Protein AF-A0A2M7GAX4-F1 (afdb_monomer)

pLDDT: mean 83.18, std 15.95, range [30.83, 97.31]

Radius of gyration: 21.63 Å; Cα contacts (8 Å, |Δi|>4): 215; chains: 1; bounding box: 55×44×56 Å

Secondary structure (DSSP, 8-state):
-----HHHHHHHHHT--S--HHHHHHHHHHHHHHHHHHHHHH-TT-HHHHHHHHHHHHHHHHHHHHHHHHS--SS-----HHHHHHHHHHHHHHHHHHHHHHHHHHS-HHHHHHHHHHHHHHHHHHHHHHHHHHHT--HHHHHHHHHHHHHHHTTS-GGGHHHHHHHHHHHHHHHHHHHHSSSS--HHHHHHHHHHHHHHHHHHHHHHT-HHHHHHHHHHHHHHHHHHHHHHHHHHHHHHHHHS----TT-HHHHHHHHHHHHHHHHHHHHHHHHHHHHHHHHHHHHHHHTT--

Sequence (294 aa):
MENFDFKRYNFYICNMTKSSLVSHYLRQLFLTLGKQVRILRVHPTEEDALHEFRLQIKRLRALLYFLNTVIPDKKPLKLPRTLKNIFRASGFLRDLQVQRKVVQDFFPEPWFVSFLKTTQPDWDIARKKIKSVLKAYSQHATRVFFQRLFRRLSHLKISSLPNLSLPLVQAKLELAVQALSCETPALHEIRIHLKKSQYLLEILVKYFHLEDIIHDSFDRLKKITARLGIWHDQEVFALYLQRQTFEDEEGWNQKFIRQHLQASALLATELSEQIPDLINALYWQTEEGAYSHV

Solvent-accessible surface area (backbone atoms only — not comparable to full-atom values): 16382 Å² total; per-residue (Å²): 131,88,77,79,60,61,64,67,53,46,56,59,58,65,70,62,78,77,87,58,51,65,60,54,50,54,51,51,53,53,50,52,46,52,52,23,53,54,50,35,65,78,40,69,79,44,59,68,42,52,51,52,36,48,51,51,52,51,40,51,50,34,50,36,51,51,48,49,71,75,44,94,57,100,69,73,70,70,81,52,67,57,60,48,47,41,55,58,36,42,44,62,44,48,52,53,54,52,42,53,50,56,36,65,76,73,46,58,70,72,56,40,56,50,48,54,61,72,44,41,64,59,50,52,52,26,51,52,48,31,46,54,44,53,69,68,50,52,66,64,65,52,50,56,47,53,53,52,53,47,61,59,52,75,73,54,66,71,86,54,46,61,79,62,45,52,61,57,35,47,59,29,50,52,53,23,49,57,32,52,74,39,98,69,57,40,62,69,58,26,44,54,28,47,48,48,34,49,41,46,49,51,51,41,33,79,46,63,73,37,44,91,58,44,43,69,52,51,51,51,51,50,53,54,50,48,53,51,45,55,52,48,55,50,50,58,42,46,59,45,55,76,74,44,92,68,96,54,95,85,44,59,65,62,51,51,46,50,52,49,54,54,51,50,54,53,50,51,56,55,46,65,59,52,50,58,53,46,49,52,53,49,50,53,34,49,56,64,54,60,71,74,75,112

Nearest PDB structures (foldseek):
  6qv5-assembly1_A  TM=6.454E-01  e=3.081E-04  Ricinus communis
  8otz-assembly1_DU  TM=2.558E-01  e=1.552E+00  Bos taurus
  2x0c-assembly1_A  TM=2.034E-01  e=1.621E+00  Mus musculus

InterPro domains:
  IPR007899 CHAD domain [PF05235] (45-239)
  IPR007899 CHAD domain [PS51708] (15-284)
  IPR007899 CHAD domain [SM00880] (25-274)
  IPR038186 CHAD domain superfamily [G3DSA:1.40.20.10] (14-287)

Organism: NCBI:txid2014261

Structure (mmCIF, N/CA/C/O backbone):
data_AF-A0A2M7GAX4-F1
#
_entry.id   AF-A0A2M7GAX4-F1
#
loop_
_atom_site.group_PDB
_atom_site.id
_atom_site.type_symbol
_atom_site.label_atom_id
_atom_site.label_alt_id
_atom_site.label_comp_id
_atom_site.label_asym_id
_atom_site.label_entity_id
_atom_site.label_seq_id
_atom_site.pdbx_PDB_ins_code
_atom_site.Cartn_x
_atom_site.Cartn_y
_atom_site.Cartn_z
_atom_site.occupancy
_atom_site.B_iso_or_equiv
_atom_site.auth_seq_id
_atom_site.auth_comp_id
_atom_site.auth_asym_id
_atom_site.auth_atom_id
_atom_site.pdbx_PDB_model_num
ATOM 1 N N . MET A 1 1 ? -20.946 -23.748 -9.711 1.00 30.83 1 MET A N 1
ATOM 2 C CA . MET A 1 1 ? -21.135 -22.319 -9.387 1.00 30.83 1 MET A CA 1
ATOM 3 C C . MET A 1 1 ? -22.096 -22.269 -8.214 1.00 30.83 1 MET A C 1
ATOM 5 O O . MET A 1 1 ? -23.243 -22.643 -8.394 1.00 30.83 1 MET A O 1
ATOM 9 N N . GLU A 1 2 ? -21.636 -21.954 -7.001 1.00 34.97 2 GLU A N 1
ATOM 10 C CA . GLU A 1 2 ? -22.556 -21.803 -5.864 1.00 34.97 2 GLU A CA 1
ATOM 11 C C . GLU A 1 2 ? -23.390 -20.539 -6.081 1.00 34.97 2 GLU A C 1
ATOM 13 O O . GLU A 1 2 ? -22.863 -19.423 -6.054 1.00 34.97 2 GLU A O 1
ATOM 18 N N . ASN A 1 3 ? -24.679 -20.736 -6.359 1.00 32.88 3 ASN A N 1
ATOM 19 C CA . ASN A 1 3 ? -25.650 -19.662 -6.480 1.00 32.88 3 ASN A CA 1
ATOM 20 C C . ASN A 1 3 ? -25.745 -18.915 -5.149 1.00 32.88 3 ASN A C 1
ATOM 22 O O . ASN A 1 3 ? -25.956 -19.489 -4.081 1.00 32.88 3 ASN A O 1
ATOM 26 N N . PHE A 1 4 ? -25.545 -17.608 -5.236 1.00 42.34 4 PHE A N 1
ATOM 27 C CA . PHE A 1 4 ? -25.638 -16.684 -4.125 1.00 42.34 4 PHE A CA 1
ATOM 28 C C . PHE A 1 4 ? -27.094 -16.634 -3.646 1.00 42.34 4 PHE A C 1
ATOM 30 O O . PHE A 1 4 ? -27.947 -16.051 -4.310 1.00 42.34 4 PHE A O 1
ATOM 37 N N . ASP A 1 5 ? -27.388 -17.236 -2.494 1.00 41.69 5 ASP A N 1
ATOM 38 C CA . ASP A 1 5 ? -28.703 -17.116 -1.863 1.00 41.69 5 ASP A CA 1
ATOM 39 C C . ASP A 1 5 ? -28.859 -15.712 -1.251 1.00 41.69 5 ASP A C 1
ATOM 41 O O . ASP A 1 5 ? -28.575 -15.468 -0.072 1.00 41.69 5 ASP A O 1
ATOM 45 N N . PHE A 1 6 ? -29.297 -14.774 -2.100 1.00 41.25 6 PHE A N 1
ATOM 46 C CA . PHE A 1 6 ? -29.622 -13.390 -1.748 1.00 41.25 6 PHE A CA 1
ATOM 47 C C . PHE A 1 6 ? -30.705 -13.307 -0.656 1.00 41.25 6 PHE A C 1
ATOM 49 O O . PHE A 1 6 ? -30.739 -12.319 0.075 1.00 41.25 6 PHE A O 1
ATOM 56 N N . LYS A 1 7 ? -31.562 -14.329 -0.495 1.00 37.09 7 LYS A N 1
ATOM 57 C CA . LYS A 1 7 ? -32.675 -14.315 0.465 1.00 37.09 7 LYS A CA 1
ATOM 58 C C . LYS A 1 7 ? -32.203 -14.630 1.883 1.00 37.09 7 LYS A C 1
ATOM 60 O O . LYS A 1 7 ? -32.485 -13.846 2.788 1.00 37.09 7 LYS A O 1
ATOM 65 N N . ARG A 1 8 ? -31.378 -15.668 2.090 1.00 43.34 8 ARG A N 1
ATOM 66 C CA . ARG A 1 8 ? -30.683 -15.860 3.387 1.00 43.34 8 ARG A CA 1
ATOM 67 C C . ARG A 1 8 ? -29.693 -14.728 3.674 1.00 43.34 8 ARG A C 1
ATOM 69 O O . ARG A 1 8 ? -29.503 -14.355 4.826 1.00 43.34 8 ARG A O 1
ATOM 76 N N . TYR A 1 9 ? -29.068 -14.165 2.644 1.00 45.31 9 TYR A N 1
ATOM 77 C CA . TYR A 1 9 ? -28.157 -13.020 2.739 1.00 45.31 9 TYR A CA 1
ATOM 78 C C . TYR A 1 9 ? -28.852 -11.727 3.209 1.00 45.31 9 TYR A C 1
ATOM 80 O O . TYR A 1 9 ? -28.358 -11.082 4.133 1.00 45.31 9 TYR A O 1
ATOM 88 N N . ASN A 1 10 ? -30.018 -11.388 2.653 1.00 39.47 10 ASN A N 1
ATOM 89 C CA . ASN A 1 10 ? -30.811 -10.234 3.081 1.00 39.47 10 ASN A CA 1
ATOM 90 C C . ASN A 1 10 ? -31.472 -10.458 4.444 1.00 39.47 10 ASN A C 1
ATOM 92 O O . ASN A 1 10 ? -31.483 -9.539 5.248 1.00 39.47 10 ASN A O 1
ATOM 96 N N . PHE A 1 11 ? -31.917 -11.675 4.768 1.00 41.28 11 PHE A N 1
ATOM 97 C CA . PHE A 1 11 ? -32.492 -11.983 6.084 1.00 41.28 11 PHE A CA 1
ATOM 98 C C . PHE A 1 11 ? -31.506 -11.734 7.242 1.00 41.28 11 PHE A C 1
ATOM 100 O O . PHE A 1 11 ? -31.873 -11.180 8.276 1.00 41.28 11 PHE A O 1
ATOM 107 N N . TYR A 1 12 ? -30.224 -12.072 7.059 1.00 43.50 12 TYR A N 1
ATOM 108 C CA . TYR A 1 12 ? -29.199 -11.782 8.068 1.00 43.50 12 TYR A CA 1
ATOM 109 C C . TYR A 1 12 ? -28.785 -10.312 8.105 1.00 43.50 12 TYR A C 1
ATOM 111 O O . TYR A 1 12 ? -28.448 -9.840 9.181 1.00 43.50 12 TYR A O 1
ATOM 119 N N . ILE A 1 13 ? -28.826 -9.601 6.973 1.00 44.09 13 ILE A N 1
ATOM 120 C CA . ILE A 1 13 ? -28.551 -8.158 6.891 1.00 44.09 13 ILE A CA 1
ATOM 121 C C . ILE A 1 13 ? -29.693 -7.331 7.502 1.00 44.09 13 ILE A C 1
ATOM 123 O O . ILE A 1 13 ? -29.433 -6.345 8.184 1.00 44.09 13 ILE A O 1
ATOM 127 N N . CYS A 1 14 ? -30.946 -7.743 7.316 1.00 38.94 14 CYS A N 1
ATOM 128 C CA . CYS A 1 14 ? -32.127 -7.085 7.876 1.00 38.94 14 CYS A CA 1
ATOM 129 C C . CYS A 1 14 ? -32.266 -7.279 9.395 1.00 38.94 14 CYS A C 1
ATOM 131 O O . CYS A 1 14 ? -32.845 -6.426 10.056 1.00 38.94 14 CYS A O 1
ATOM 133 N N . ASN A 1 15 ? -31.671 -8.331 9.970 1.00 38.28 15 ASN A N 1
ATOM 134 C CA . ASN A 1 15 ? -31.550 -8.493 11.426 1.00 38.28 15 ASN A CA 1
ATOM 135 C C . ASN A 1 15 ? -30.354 -7.723 12.037 1.00 38.28 15 ASN A C 1
ATOM 137 O O . ASN A 1 15 ? -30.103 -7.830 13.235 1.00 38.28 15 ASN A O 1
ATOM 141 N N . MET A 1 16 ? -29.615 -6.925 11.249 1.00 45.84 16 MET A N 1
ATOM 142 C CA . MET A 1 16 ? -28.527 -6.038 11.721 1.00 45.84 16 MET A CA 1
ATOM 143 C C . MET A 1 16 ? -29.047 -4.652 12.150 1.00 45.84 16 MET A C 1
ATOM 145 O O . MET A 1 16 ? -28.327 -3.660 12.084 1.00 45.84 16 MET A O 1
ATOM 149 N N . THR A 1 17 ? -30.308 -4.569 12.572 1.00 38.09 17 THR A N 1
ATOM 150 C CA . THR A 1 17 ? -31.073 -3.333 12.807 1.00 38.09 17 THR A CA 1
ATOM 151 C C . THR A 1 17 ? -30.908 -2.724 14.203 1.00 38.09 17 THR A C 1
ATOM 153 O O . THR A 1 17 ? -31.734 -1.918 14.620 1.00 38.09 17 THR A O 1
ATOM 156 N N . LYS A 1 18 ? -29.808 -3.005 14.916 1.00 42.50 18 LYS A N 1
ATOM 157 C CA . LYS A 1 18 ? -29.417 -2.203 16.091 1.00 42.50 18 LYS A CA 1
ATOM 158 C C . LYS A 1 18 ? -27.930 -1.804 16.067 1.00 42.50 18 LYS A C 1
ATOM 160 O O . LYS A 1 18 ? -27.069 -2.532 16.540 1.00 42.50 18 LYS A O 1
ATOM 165 N N . SER A 1 19 ? -27.702 -0.590 15.544 1.00 51.44 19 SER A N 1
ATOM 166 C CA . SER A 1 19 ? -26.867 0.475 16.139 1.00 51.44 19 SER A CA 1
ATOM 167 C C . SER A 1 19 ? -25.327 0.340 16.158 1.00 51.44 19 SER A C 1
ATOM 169 O O . SER A 1 19 ? -24.746 0.134 17.220 1.00 51.44 19 SER A O 1
ATOM 171 N N . SER A 1 20 ? -24.631 0.524 15.017 1.00 63.09 20 SER A N 1
ATOM 172 C CA . SER A 1 20 ? -23.221 0.993 15.017 1.00 63.09 20 SER A CA 1
ATOM 173 C C . SER A 1 20 ? -22.698 1.397 13.618 1.00 63.09 20 SER A C 1
ATOM 175 O O . SER A 1 20 ? -22.890 0.663 12.648 1.00 63.09 20 SER A O 1
ATOM 177 N N . LEU A 1 21 ? -21.984 2.525 13.482 1.00 67.06 21 LEU A N 1
ATOM 178 C CA . LEU A 1 21 ? -21.355 2.944 12.210 1.00 67.06 21 LEU A CA 1
ATOM 179 C C . LEU A 1 21 ? -20.272 1.956 11.722 1.00 67.06 21 LEU A C 1
ATOM 181 O O . LEU A 1 21 ? -20.103 1.708 10.526 1.00 67.06 21 LEU A O 1
ATOM 185 N N . VAL A 1 22 ? -19.601 1.287 12.661 1.00 71.19 22 VAL A N 1
ATOM 186 C CA . VAL A 1 22 ? -18.615 0.226 12.400 1.00 71.19 22 VAL A CA 1
ATOM 187 C C . VAL A 1 22 ? -19.231 -0.956 11.649 1.00 71.19 22 VAL A C 1
ATOM 189 O O . VAL A 1 22 ? -18.606 -1.556 10.770 1.00 71.19 22 VAL A O 1
ATOM 192 N N . SER A 1 23 ? -20.481 -1.281 11.969 1.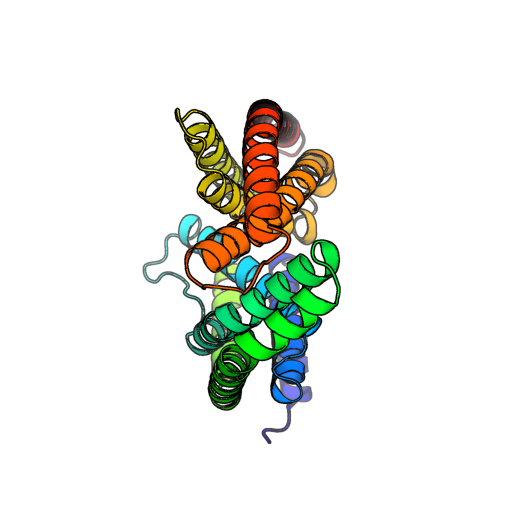00 73.38 23 SER A N 1
ATOM 193 C CA . SER A 1 23 ? -21.238 -2.344 11.312 1.00 73.38 23 SER A CA 1
ATOM 194 C C . SER A 1 23 ? -21.470 -2.041 9.835 1.00 73.38 23 SER A C 1
ATOM 196 O O . SER A 1 23 ? -21.316 -2.920 8.979 1.00 73.38 23 SER A O 1
ATOM 198 N N . HIS A 1 24 ? -21.783 -0.779 9.533 1.00 77.12 24 HIS A N 1
ATOM 199 C CA . HIS A 1 24 ? -21.916 -0.297 8.166 1.00 77.12 24 HIS A CA 1
ATOM 200 C C . HIS A 1 24 ? -20.579 -0.394 7.420 1.00 77.12 24 HIS A C 1
ATOM 202 O O . HIS A 1 24 ? -20.533 -0.957 6.325 1.00 77.12 24 HIS A O 1
ATOM 208 N N . TYR A 1 25 ? -19.479 0.059 8.032 1.00 81.25 25 TYR A N 1
ATOM 209 C CA . TYR A 1 25 ? -18.145 -0.037 7.435 1.00 81.25 25 TYR A CA 1
ATOM 210 C C . TYR A 1 25 ? -17.761 -1.472 7.064 1.00 81.25 25 TYR A C 1
ATOM 212 O O . TYR A 1 25 ? -17.383 -1.745 5.923 1.00 81.25 25 TYR A O 1
ATOM 220 N N . LEU A 1 26 ? -17.893 -2.414 8.004 1.00 84.00 26 LEU A N 1
ATOM 221 C CA . LEU A 1 26 ? -17.567 -3.819 7.757 1.00 84.00 26 LEU A CA 1
ATOM 222 C C . LEU A 1 26 ? -18.376 -4.410 6.605 1.00 84.00 26 LEU A C 1
ATOM 224 O O . LEU A 1 26 ? -17.844 -5.194 5.813 1.00 84.00 26 LEU A O 1
ATOM 228 N N . ARG A 1 27 ? -19.658 -4.041 6.516 1.00 84.31 27 ARG A N 1
ATOM 229 C CA . ARG A 1 27 ? -20.535 -4.472 5.430 1.00 84.31 27 ARG A CA 1
ATOM 230 C C . ARG A 1 27 ? -20.035 -3.941 4.090 1.00 84.31 27 ARG A C 1
ATOM 232 O O . ARG A 1 27 ? -19.922 -4.731 3.154 1.00 84.31 27 ARG A O 1
ATOM 239 N N . GLN A 1 28 ? -19.693 -2.654 4.007 1.00 87.19 28 GLN A N 1
ATOM 240 C CA . GLN A 1 28 ? -19.130 -2.062 2.789 1.00 87.19 28 GLN A CA 1
ATOM 241 C C . GLN A 1 28 ? -17.813 -2.731 2.396 1.00 87.19 28 GLN A C 1
ATOM 243 O O . GLN A 1 28 ? -17.637 -3.123 1.246 1.00 87.19 28 GLN A O 1
ATOM 248 N N . LEU A 1 29 ? -16.916 -2.959 3.356 1.00 89.38 29 LEU A N 1
ATOM 249 C CA . LEU A 1 29 ? -15.634 -3.610 3.099 1.00 89.38 29 LEU A CA 1
ATOM 250 C C . LEU A 1 29 ? -15.828 -5.038 2.558 1.00 89.38 29 LEU A C 1
ATOM 252 O O . LEU A 1 29 ? -15.190 -5.425 1.576 1.00 89.38 29 LEU A O 1
ATOM 256 N N . PHE A 1 30 ? -16.736 -5.817 3.154 1.00 91.06 30 PHE A N 1
ATOM 257 C CA . PHE A 1 30 ? -17.076 -7.161 2.678 1.00 91.06 30 PHE A CA 1
ATOM 258 C C . PHE A 1 30 ? -17.661 -7.146 1.260 1.00 91.06 30 PHE A C 1
ATOM 260 O O . PHE A 1 30 ? -17.248 -7.944 0.415 1.00 91.06 30 PHE A O 1
ATOM 267 N N . LEU A 1 31 ? -18.601 -6.234 0.997 1.00 90.44 31 LEU A N 1
ATOM 268 C CA . LEU A 1 31 ? -19.244 -6.060 -0.305 1.00 90.44 31 LEU A CA 1
ATOM 269 C C . LEU A 1 31 ? -18.233 -5.705 -1.393 1.00 90.44 31 LEU A C 1
ATOM 271 O O . LEU A 1 31 ? -18.187 -6.377 -2.427 1.00 90.44 31 LEU A O 1
ATOM 275 N N . THR A 1 32 ? -17.392 -4.702 -1.143 1.00 92.88 32 THR A N 1
ATOM 276 C CA . THR A 1 32 ? -16.379 -4.256 -2.099 1.00 92.88 32 THR A CA 1
ATOM 277 C C . THR A 1 32 ? -15.359 -5.356 -2.360 1.00 92.88 32 THR A C 1
ATOM 279 O O . THR A 1 32 ? -15.115 -5.680 -3.519 1.00 92.88 32 THR A O 1
ATOM 282 N N . LEU A 1 33 ? -14.830 -6.023 -1.325 1.00 94.12 33 LEU A N 1
ATOM 283 C CA . LEU A 1 33 ? -13.931 -7.168 -1.522 1.00 94.12 33 LEU A CA 1
ATOM 284 C C . LEU A 1 33 ? -14.589 -8.277 -2.352 1.00 94.12 33 LEU A C 1
ATOM 286 O O . LEU A 1 33 ? -13.959 -8.815 -3.260 1.00 94.12 33 LEU A O 1
ATOM 290 N N . GLY A 1 34 ? -15.850 -8.611 -2.067 1.00 92.38 34 GLY A N 1
ATOM 291 C CA . GLY A 1 34 ? -16.602 -9.608 -2.825 1.00 92.38 34 GLY A CA 1
ATOM 292 C C . GLY A 1 34 ? -16.770 -9.224 -4.297 1.00 92.38 34 GLY A C 1
ATOM 293 O O . GLY A 1 34 ? -16.553 -10.065 -5.170 1.00 92.38 34 GLY A O 1
ATOM 294 N N . LYS A 1 35 ? -17.101 -7.956 -4.579 1.00 94.56 35 LYS A N 1
ATOM 295 C CA . LYS A 1 35 ? -17.191 -7.406 -5.941 1.00 94.56 35 LYS A CA 1
ATOM 296 C C . LYS A 1 35 ? -15.851 -7.520 -6.667 1.00 94.56 35 LYS A C 1
ATOM 298 O O . LYS A 1 35 ? -15.810 -8.098 -7.751 1.00 94.56 35 LYS A O 1
ATOM 303 N N . GLN A 1 36 ? -14.762 -7.050 -6.057 1.00 96.62 36 GLN A N 1
ATOM 304 C CA . GLN A 1 36 ? -13.452 -7.067 -6.710 1.00 96.62 36 GLN A CA 1
ATOM 305 C C . GLN A 1 36 ? -12.940 -8.485 -6.952 1.00 96.62 36 GLN A C 1
ATOM 307 O O . GLN A 1 36 ? -12.433 -8.781 -8.028 1.00 96.62 36 GLN A O 1
ATOM 312 N N . VAL A 1 37 ? -13.150 -9.414 -6.015 1.00 95.31 37 VAL A N 1
ATOM 313 C CA . VAL A 1 37 ? -12.795 -10.823 -6.238 1.00 95.31 37 VAL A CA 1
ATOM 314 C C . VAL A 1 37 ? -13.588 -11.428 -7.402 1.00 95.31 37 VAL A C 1
ATOM 316 O O . VAL A 1 37 ? -13.030 -12.224 -8.151 1.00 95.31 37 VAL A O 1
ATOM 319 N N . ARG A 1 38 ? -14.863 -11.063 -7.598 1.00 93.75 38 ARG A N 1
ATOM 320 C CA . ARG A 1 38 ? -15.647 -11.536 -8.755 1.00 93.75 38 ARG A CA 1
ATOM 321 C C . ARG A 1 38 ? -15.076 -11.027 -10.073 1.00 93.75 38 ARG A C 1
ATOM 323 O O . ARG A 1 38 ? -14.881 -11.843 -10.967 1.00 93.75 38 ARG A O 1
ATOM 330 N N . ILE A 1 39 ? -14.769 -9.732 -10.158 1.00 96.25 39 ILE A N 1
ATOM 331 C CA . ILE A 1 39 ? -14.149 -9.141 -11.352 1.00 96.25 39 ILE A CA 1
ATOM 332 C C . ILE A 1 39 ? -12.819 -9.840 -11.632 1.00 96.25 39 ILE A C 1
ATOM 334 O O . ILE A 1 39 ? -12.635 -10.385 -12.714 1.00 96.25 39 ILE A O 1
ATOM 338 N N . LEU A 1 40 ? -11.953 -9.963 -10.623 1.00 96.50 40 LEU A N 1
ATOM 339 C CA . LEU A 1 40 ? -10.644 -10.605 -10.759 1.00 96.50 40 LEU A CA 1
ATOM 340 C C . LEU A 1 40 ? -10.723 -12.092 -11.134 1.00 96.50 40 LEU A C 1
ATOM 342 O O . LEU A 1 40 ? -9.807 -12.619 -11.755 1.00 96.50 40 LEU A O 1
ATOM 346 N N . ARG A 1 41 ? -11.799 -12.810 -10.790 1.00 94.56 41 ARG A N 1
ATOM 347 C CA . ARG A 1 41 ? -11.973 -14.205 -11.238 1.00 94.56 41 ARG A CA 1
ATOM 348 C C . ARG A 1 41 ? -12.189 -14.314 -12.746 1.00 94.56 41 ARG A C 1
ATOM 350 O O . ARG A 1 41 ? -11.767 -15.317 -13.319 1.00 94.56 41 ARG A O 1
ATOM 357 N N . VAL A 1 42 ? -12.832 -13.320 -13.357 1.00 95.12 42 VAL A N 1
ATOM 358 C CA . VAL A 1 42 ? -13.074 -13.261 -14.807 1.00 95.12 42 VAL A CA 1
ATOM 359 C C . VAL A 1 42 ? -11.894 -12.593 -15.517 1.00 95.12 42 VAL A C 1
ATOM 361 O O . VAL A 1 42 ? -11.368 -13.141 -16.483 1.00 95.12 42 VAL A O 1
ATOM 364 N N . HIS A 1 43 ? -11.411 -11.478 -14.967 1.00 95.81 43 HIS A N 1
ATOM 365 C CA . HIS A 1 43 ? -10.317 -10.657 -15.486 1.00 95.81 43 HIS A CA 1
ATOM 366 C C . HIS A 1 43 ? -9.201 -10.509 -14.426 1.00 95.81 43 HIS A C 1
ATOM 368 O O . HIS A 1 43 ? -9.126 -9.496 -13.733 1.00 95.81 43 HIS A O 1
ATOM 374 N N . PRO A 1 44 ? -8.304 -11.507 -14.257 1.00 93.38 44 PRO A N 1
ATOM 375 C CA . PRO A 1 44 ? -7.309 -11.517 -13.171 1.00 93.38 44 PRO A CA 1
ATOM 376 C C . PRO A 1 44 ? -6.254 -10.412 -13.227 1.00 93.38 44 PRO A C 1
ATOM 378 O O . PRO A 1 44 ? -5.531 -10.216 -12.252 1.00 93.38 44 PRO A O 1
ATOM 381 N N . THR A 1 45 ? -6.136 -9.745 -14.371 1.00 94.56 45 THR A N 1
ATOM 382 C CA . THR A 1 45 ? -5.177 -8.669 -14.636 1.00 94.56 45 THR A CA 1
ATOM 383 C C . THR A 1 45 ? -5.827 -7.291 -14.658 1.00 94.56 45 THR A C 1
ATOM 385 O O . THR A 1 45 ? -5.135 -6.327 -14.964 1.00 94.56 45 THR A O 1
ATOM 388 N N . GLU A 1 46 ? -7.122 -7.196 -14.341 1.00 97.00 46 GLU A N 1
ATOM 389 C CA . GLU A 1 46 ? -7.853 -5.931 -14.341 1.00 97.00 46 GLU A CA 1
ATOM 390 C C . GLU A 1 46 ? -7.295 -4.988 -13.275 1.00 97.00 46 GLU A C 1
ATOM 392 O O . GLU A 1 46 ? -7.338 -5.294 -12.078 1.00 97.00 46 GLU A O 1
ATOM 397 N N . GLU A 1 47 ? -6.727 -3.867 -13.714 1.00 95.75 47 GLU A N 1
ATOM 398 C CA . GLU A 1 47 ? -5.908 -3.008 -12.863 1.00 95.75 47 GLU A CA 1
ATOM 399 C C . GLU A 1 47 ? -6.716 -2.360 -11.741 1.00 95.75 47 GLU A C 1
ATOM 401 O O . GLU A 1 47 ? -6.353 -2.508 -10.570 1.00 95.75 47 GLU A O 1
ATOM 406 N N . ASP A 1 48 ? -7.841 -1.730 -12.072 1.00 96.06 48 ASP A N 1
ATOM 407 C CA . ASP A 1 48 ? -8.682 -1.033 -11.098 1.00 96.06 48 ASP A CA 1
ATOM 408 C C . ASP A 1 48 ? -9.245 -1.993 -10.053 1.00 96.06 48 ASP A C 1
ATOM 410 O O . ASP A 1 48 ? -9.228 -1.718 -8.849 1.00 96.06 48 ASP A O 1
ATOM 414 N N . ALA A 1 49 ? -9.678 -3.178 -10.489 1.00 96.81 49 ALA A N 1
ATOM 415 C CA . ALA A 1 49 ? -10.184 -4.195 -9.580 1.00 96.81 49 ALA A CA 1
ATOM 416 C C . ALA A 1 49 ? -9.088 -4.723 -8.643 1.00 96.81 49 ALA A C 1
ATOM 418 O O . ALA A 1 49 ? -9.332 -4.950 -7.451 1.00 96.81 49 ALA A O 1
ATOM 419 N N . LEU A 1 50 ? -7.865 -4.899 -9.157 1.00 96.88 50 LEU A N 1
ATOM 420 C CA . LEU A 1 50 ? -6.718 -5.340 -8.369 1.00 96.88 50 LEU A CA 1
ATOM 421 C C . LEU A 1 50 ? -6.278 -4.269 -7.370 1.00 96.88 50 LEU A C 1
ATOM 423 O O . LEU A 1 50 ? -6.006 -4.586 -6.205 1.00 96.88 50 LEU A O 1
ATOM 427 N N . HIS A 1 51 ? -6.223 -3.016 -7.818 1.00 95.88 51 HIS A N 1
ATOM 428 C CA . HIS A 1 51 ? -5.898 -1.856 -7.003 1.00 95.88 51 HIS A CA 1
ATOM 429 C C . HIS A 1 51 ? -6.902 -1.710 -5.858 1.00 95.88 51 HIS A C 1
ATOM 431 O O . HIS A 1 51 ? -6.508 -1.716 -4.687 1.00 95.88 51 HIS A O 1
ATOM 437 N N . GLU A 1 52 ? -8.197 -1.693 -6.177 1.00 96.50 52 GLU A N 1
ATOM 438 C CA . GLU A 1 52 ? -9.267 -1.537 -5.197 1.00 96.50 52 GLU A CA 1
ATOM 439 C C . GLU A 1 52 ? -9.304 -2.718 -4.217 1.00 96.50 52 GLU A C 1
ATOM 441 O O . GLU A 1 52 ? -9.390 -2.523 -3.003 1.00 96.50 52 GLU A O 1
ATOM 446 N N . PHE A 1 53 ? -9.128 -3.959 -4.693 1.00 97.31 53 PHE A N 1
ATOM 447 C CA . PHE A 1 53 ? -8.990 -5.119 -3.806 1.00 97.31 53 PHE A CA 1
ATOM 448 C C . PHE A 1 53 ? -7.845 -4.927 -2.804 1.00 97.31 53 PHE A C 1
ATOM 450 O O . PHE A 1 53 ? -8.015 -5.132 -1.597 1.00 97.31 53 PHE A O 1
ATOM 457 N N . ARG A 1 54 ? -6.660 -4.528 -3.285 1.00 96.44 54 ARG A N 1
ATOM 458 C CA . ARG A 1 54 ? -5.483 -4.327 -2.430 1.00 96.44 54 ARG A CA 1
ATOM 459 C C . ARG A 1 54 ? -5.713 -3.199 -1.430 1.00 96.44 54 ARG A C 1
ATOM 461 O O . ARG A 1 54 ? -5.323 -3.360 -0.271 1.00 96.44 54 ARG A O 1
ATOM 468 N N . LEU A 1 55 ? -6.362 -2.109 -1.836 1.00 93.56 55 LEU A N 1
ATOM 469 C CA . LEU A 1 55 ? -6.726 -0.998 -0.959 1.00 93.56 55 LEU A CA 1
ATOM 470 C C . LEU A 1 55 ? -7.641 -1.465 0.182 1.00 93.56 55 LEU A C 1
ATOM 472 O O . LEU A 1 55 ? -7.330 -1.236 1.352 1.00 93.56 55 LEU A O 1
ATOM 476 N N . GLN A 1 56 ? -8.697 -2.222 -0.128 1.00 94.38 56 GLN A N 1
ATOM 477 C CA . GLN A 1 56 ? -9.614 -2.770 0.879 1.00 94.38 56 GLN A CA 1
ATOM 478 C C . GLN A 1 56 ? -8.931 -3.754 1.840 1.00 94.38 56 GLN A C 1
ATOM 480 O O . GLN A 1 56 ? -9.216 -3.757 3.038 1.00 94.38 56 GLN A O 1
ATOM 485 N N . ILE A 1 57 ? -7.976 -4.562 1.365 1.00 96.00 57 ILE A N 1
ATOM 486 C CA . ILE A 1 57 ? -7.176 -5.421 2.252 1.00 96.00 57 ILE A CA 1
ATOM 487 C C . ILE A 1 57 ? -6.277 -4.598 3.181 1.00 96.00 57 ILE A C 1
ATOM 489 O O . ILE A 1 57 ? -6.123 -4.971 4.346 1.00 96.00 57 ILE A O 1
ATOM 493 N N . LYS A 1 58 ? -5.680 -3.497 2.708 1.00 93.81 58 LYS A N 1
ATOM 494 C CA . LYS A 1 58 ? -4.874 -2.607 3.559 1.00 93.81 58 LYS A CA 1
ATOM 495 C C . LYS A 1 58 ? -5.734 -1.952 4.645 1.00 93.81 58 LYS A C 1
ATOM 497 O O . LYS A 1 58 ? -5.364 -2.025 5.814 1.00 93.81 58 LYS A O 1
ATOM 502 N N . ARG A 1 59 ? -6.917 -1.448 4.281 1.00 91.69 59 ARG A N 1
ATOM 503 C CA . ARG A 1 59 ? -7.924 -0.922 5.217 1.00 91.69 59 ARG A CA 1
ATOM 504 C C . ARG A 1 59 ? -8.360 -1.964 6.254 1.00 91.69 59 ARG A C 1
ATOM 506 O O . ARG A 1 59 ? -8.342 -1.694 7.452 1.00 91.69 59 ARG A O 1
ATOM 513 N N . LEU A 1 60 ? -8.649 -3.195 5.821 1.00 92.62 60 LEU A N 1
ATOM 514 C CA . LEU A 1 60 ? -8.982 -4.296 6.732 1.00 92.62 60 LEU A CA 1
ATOM 515 C C . LEU A 1 60 ? -7.826 -4.613 7.685 1.00 92.62 60 LEU A C 1
ATOM 517 O O . LEU A 1 60 ? -8.056 -4.837 8.864 1.00 92.62 60 LEU A O 1
ATOM 521 N N . ARG A 1 61 ? -6.577 -4.631 7.207 1.00 92.88 61 ARG A N 1
ATOM 522 C CA . ARG A 1 61 ? -5.408 -4.859 8.073 1.00 92.88 61 ARG A CA 1
ATOM 523 C C . ARG A 1 61 ? -5.226 -3.752 9.106 1.00 92.88 61 ARG A C 1
ATOM 525 O O . ARG A 1 61 ? -4.909 -4.084 10.242 1.00 92.88 61 ARG A O 1
ATOM 532 N N . ALA A 1 62 ? -5.425 -2.491 8.724 1.00 88.62 62 ALA A N 1
ATOM 533 C CA . ALA A 1 62 ? -5.376 -1.362 9.651 1.00 88.62 62 ALA A CA 1
ATOM 534 C C . ALA A 1 62 ? -6.448 -1.506 10.738 1.00 88.62 62 ALA A C 1
ATOM 536 O O . ALA A 1 62 ? -6.123 -1.436 11.921 1.00 88.62 62 ALA A O 1
ATOM 537 N N . LEU A 1 63 ? -7.682 -1.848 10.346 1.00 86.50 63 LEU A N 1
ATOM 538 C CA . LEU A 1 63 ? -8.751 -2.157 11.293 1.00 86.50 63 LEU A CA 1
ATOM 539 C C . LEU A 1 63 ? -8.361 -3.315 12.221 1.00 86.50 63 LEU A C 1
ATOM 541 O O . LEU A 1 63 ? -8.476 -3.195 13.430 1.00 86.50 63 LEU A O 1
ATOM 545 N N . LEU A 1 64 ? -7.881 -4.438 11.684 1.00 89.25 64 LEU A N 1
ATOM 546 C CA . LEU A 1 64 ? -7.505 -5.587 12.511 1.00 89.25 64 LEU A CA 1
ATOM 547 C C . LEU A 1 64 ? -6.374 -5.268 13.491 1.00 89.25 64 LEU A C 1
ATOM 549 O O . LEU A 1 64 ? -6.402 -5.757 14.615 1.00 89.25 64 LEU A O 1
ATOM 553 N N . TYR A 1 65 ? -5.386 -4.478 13.065 1.00 87.31 65 TYR A N 1
ATOM 554 C CA . TYR A 1 65 ? -4.321 -3.996 13.940 1.00 87.31 65 TYR A CA 1
ATOM 555 C C . TYR A 1 65 ? -4.909 -3.179 15.089 1.00 87.31 65 TYR A C 1
ATOM 557 O O . TYR A 1 65 ? -4.704 -3.543 16.240 1.00 87.31 65 TYR A O 1
ATOM 565 N N . PHE A 1 66 ? -5.714 -2.166 14.765 1.00 82.62 66 PHE A N 1
ATOM 566 C CA . PHE A 1 66 ? -6.395 -1.329 15.746 1.00 82.62 66 PHE A CA 1
ATOM 567 C C . PHE A 1 66 ? -7.196 -2.166 16.751 1.00 82.62 66 PHE A C 1
ATOM 569 O O . PHE A 1 66 ? -6.985 -2.063 17.954 1.00 82.62 66 PHE A O 1
ATOM 576 N N . LEU A 1 67 ? -8.039 -3.078 16.264 1.00 81.38 67 LEU A N 1
ATOM 577 C CA . LEU A 1 67 ? -8.863 -3.936 17.115 1.00 81.38 67 LEU A CA 1
ATOM 578 C C . LEU A 1 67 ? -8.051 -4.848 18.028 1.00 81.38 67 LEU A C 1
ATOM 580 O O . LEU A 1 67 ? -8.454 -5.071 19.161 1.00 81.38 67 LEU A O 1
ATOM 584 N N . ASN A 1 68 ? -6.919 -5.369 17.556 1.00 85.50 68 ASN A N 1
ATOM 585 C CA . ASN A 1 68 ? -6.033 -6.181 18.388 1.00 85.50 68 ASN A CA 1
ATOM 586 C C . ASN A 1 68 ? -5.297 -5.360 19.450 1.00 85.50 68 ASN A C 1
ATOM 588 O O . ASN A 1 68 ? -4.830 -5.940 20.424 1.00 85.50 68 ASN A O 1
ATOM 592 N N . THR A 1 69 ? -5.156 -4.050 19.252 1.00 82.50 69 THR A N 1
ATOM 593 C CA . THR A 1 69 ? -4.555 -3.160 20.245 1.00 82.50 69 THR A CA 1
ATOM 594 C C . THR A 1 69 ? -5.568 -2.728 21.298 1.00 82.50 69 THR A C 1
ATOM 596 O O . THR A 1 69 ? -5.221 -2.652 22.470 1.00 82.50 69 THR A O 1
ATOM 599 N N . VAL A 1 70 ? -6.819 -2.479 20.901 1.00 76.12 70 VAL A N 1
ATOM 600 C CA . VAL A 1 70 ? -7.838 -1.924 21.808 1.00 76.12 70 VAL A CA 1
ATOM 601 C C . VAL A 1 70 ? -8.724 -2.972 22.477 1.00 76.12 70 VAL A C 1
ATOM 603 O O . VAL A 1 70 ? -9.286 -2.707 23.534 1.00 76.12 70 VAL A O 1
ATOM 606 N N . ILE A 1 71 ? -8.869 -4.160 21.882 1.00 75.75 71 ILE A N 1
ATOM 607 C CA . ILE A 1 71 ? -9.578 -5.283 22.500 1.00 75.75 71 ILE A CA 1
ATOM 608 C C . ILE A 1 71 ? -8.534 -6.259 23.054 1.00 75.75 71 ILE A C 1
ATOM 610 O O . ILE A 1 71 ? -7.924 -6.991 22.265 1.00 75.75 71 ILE A O 1
ATOM 614 N N . PRO A 1 72 ? -8.353 -6.343 24.383 1.00 65.00 72 PRO A N 1
ATOM 615 C CA . PRO A 1 72 ? -7.530 -7.376 25.000 1.00 65.00 72 PRO A CA 1
ATOM 616 C C . PRO A 1 72 ? -8.230 -8.741 24.867 1.00 65.00 72 PRO A C 1
ATOM 618 O O . PRO A 1 72 ? -8.980 -9.177 25.735 1.00 65.00 72 PRO A O 1
ATOM 621 N N . ASP A 1 73 ? -8.024 -9.419 23.737 1.00 69.69 73 ASP A N 1
ATOM 622 C CA . ASP A 1 73 ? -8.513 -10.778 23.475 1.00 69.69 73 ASP A CA 1
ATOM 623 C C . ASP A 1 73 ? -7.346 -11.777 23.516 1.00 69.69 73 ASP A C 1
ATOM 625 O O . ASP A 1 73 ? -6.272 -11.533 22.965 1.00 69.69 73 ASP A O 1
ATOM 629 N N . LYS A 1 74 ? -7.583 -12.962 24.092 1.00 66.38 74 LYS A N 1
ATOM 630 C CA . LYS A 1 74 ? -6.637 -14.089 24.087 1.00 66.38 74 LYS A CA 1
ATOM 631 C C . LYS A 1 74 ? -6.288 -14.562 22.669 1.00 66.38 74 LYS A C 1
ATOM 633 O O . LYS A 1 74 ? -5.257 -15.205 22.477 1.00 66.38 74 LYS A O 1
ATOM 638 N N . LYS A 1 75 ? -7.142 -14.304 21.664 1.00 83.31 75 LYS A N 1
ATOM 639 C CA . LYS A 1 75 ? -6.896 -14.679 20.259 1.00 83.31 75 LYS A CA 1
ATOM 640 C C . LYS A 1 75 ? -6.954 -13.465 19.321 1.00 83.31 75 LYS A C 1
ATOM 642 O O . LYS A 1 75 ? -8.062 -12.999 19.017 1.00 83.31 75 LYS A O 1
ATOM 647 N N . PRO A 1 76 ? -5.810 -13.027 18.755 1.00 85.38 76 PRO A N 1
ATOM 648 C CA . PRO A 1 76 ? -5.768 -11.878 17.856 1.00 85.38 76 PRO A CA 1
ATOM 649 C C . PRO A 1 76 ? -6.517 -12.153 16.548 1.00 85.38 76 PRO A C 1
ATOM 651 O O . PRO A 1 76 ? -6.415 -13.232 15.950 1.00 85.38 76 PRO A O 1
ATOM 654 N N . LEU A 1 77 ? -7.243 -11.145 16.072 1.00 88.75 77 LEU A N 1
ATOM 655 C CA . LEU A 1 77 ? -7.866 -11.125 14.758 1.00 88.75 77 LEU A CA 1
ATOM 656 C C . LEU A 1 77 ? -6.791 -11.115 13.673 1.00 88.75 77 LEU A C 1
ATOM 658 O O . LEU A 1 77 ? -5.936 -10.231 13.615 1.00 88.75 77 LEU A O 1
ATOM 662 N N . LYS A 1 78 ? -6.854 -12.093 12.771 1.00 92.25 78 LYS A N 1
ATOM 663 C CA . LYS A 1 78 ? -5.915 -12.235 11.655 1.00 92.25 78 LYS A CA 1
ATOM 664 C C . LYS A 1 78 ? -6.667 -12.221 10.335 1.00 92.25 78 LYS A C 1
ATOM 666 O O . LYS A 1 78 ? -7.762 -12.770 10.229 1.00 92.25 78 LYS A O 1
ATOM 671 N N . LEU A 1 79 ? -6.041 -11.637 9.314 1.00 93.94 79 LEU A N 1
ATOM 672 C CA . LEU A 1 79 ? -6.566 -11.667 7.953 1.00 93.94 79 LEU A CA 1
ATOM 673 C C . LEU A 1 79 ? -6.754 -13.132 7.499 1.00 93.94 79 LEU A C 1
ATOM 675 O O . LEU A 1 79 ? -5.799 -13.911 7.612 1.00 93.94 79 LEU A O 1
ATOM 679 N N . PRO A 1 80 ? -7.924 -13.513 6.951 1.00 93.12 80 PRO A N 1
ATOM 680 C CA . PRO A 1 80 ? -8.165 -14.862 6.449 1.00 93.12 80 PRO A CA 1
ATOM 681 C C . PRO A 1 80 ? -7.104 -15.307 5.449 1.00 93.12 80 PRO A C 1
ATOM 683 O O . PRO A 1 80 ? -6.689 -14.529 4.586 1.00 93.12 80 PRO A O 1
ATOM 686 N N . ARG A 1 81 ? -6.703 -16.583 5.519 1.00 93.62 81 ARG A N 1
ATOM 687 C CA . ARG A 1 81 ? -5.684 -17.156 4.623 1.00 93.62 81 ARG A CA 1
ATOM 688 C C . ARG A 1 81 ? -6.055 -16.980 3.148 1.00 93.62 81 ARG A C 1
ATOM 690 O O . ARG A 1 81 ? -5.183 -16.657 2.353 1.00 93.62 81 ARG A O 1
ATOM 697 N N . THR A 1 82 ? -7.335 -17.106 2.800 1.00 93.38 82 THR A N 1
ATOM 698 C CA . THR A 1 82 ? -7.848 -16.897 1.435 1.00 93.38 82 THR A CA 1
ATOM 699 C C . THR A 1 82 ? -7.543 -15.489 0.916 1.00 93.38 82 THR A C 1
ATOM 701 O O . THR A 1 82 ? -6.889 -15.341 -0.113 1.00 93.38 82 THR A O 1
ATOM 704 N N . LEU A 1 83 ? -7.927 -14.449 1.662 1.00 95.44 83 LEU A N 1
ATOM 705 C CA . LEU A 1 83 ? -7.656 -13.051 1.311 1.00 95.44 83 LEU A CA 1
ATOM 706 C C . LEU A 1 83 ? -6.158 -12.724 1.344 1.00 95.44 83 LEU A C 1
ATOM 708 O O . LEU A 1 83 ? -5.645 -12.031 0.466 1.00 95.44 83 LEU A O 1
ATOM 712 N N . LYS A 1 84 ? -5.436 -13.257 2.338 1.00 96.12 84 LYS A N 1
ATOM 713 C CA . LYS A 1 84 ? -3.984 -13.093 2.472 1.00 96.12 84 LYS A CA 1
ATOM 714 C C . LYS A 1 84 ? -3.237 -13.664 1.268 1.00 96.12 84 LYS A C 1
ATOM 716 O O . LYS A 1 84 ? -2.287 -13.037 0.806 1.00 96.12 84 LYS A O 1
ATOM 721 N N . ASN A 1 85 ? -3.659 -14.821 0.767 1.00 96.00 85 ASN A N 1
ATOM 722 C CA . ASN A 1 85 ? -3.049 -15.452 -0.396 1.00 96.00 85 ASN A CA 1
ATOM 723 C C . ASN A 1 85 ? -3.283 -14.619 -1.658 1.00 96.00 85 ASN A C 1
ATOM 725 O O . ASN A 1 85 ? -2.321 -14.391 -2.385 1.00 96.00 85 ASN A O 1
ATOM 729 N N . ILE A 1 86 ? -4.508 -14.117 -1.891 1.00 96.56 86 ILE A N 1
ATOM 730 C CA . ILE A 1 86 ? -4.790 -13.252 -3.053 1.00 96.56 86 ILE A CA 1
ATOM 731 C C . ILE A 1 86 ? -3.919 -11.999 -2.977 1.00 96.56 86 ILE A C 1
ATOM 733 O O . ILE A 1 86 ? -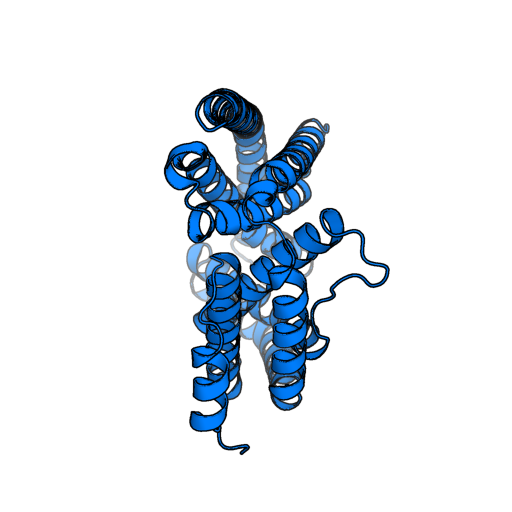3.237 -11.674 -3.939 1.00 96.56 86 ILE A O 1
ATOM 737 N N . PHE A 1 87 ? -3.865 -11.340 -1.814 1.00 97.12 87 PHE A N 1
ATOM 738 C CA . PHE A 1 87 ? -3.059 -10.131 -1.623 1.00 97.12 87 PHE A CA 1
ATOM 739 C C . PHE A 1 87 ? -1.557 -10.350 -1.868 1.00 97.12 87 PHE A C 1
ATOM 741 O O . PHE A 1 87 ? -0.874 -9.467 -2.382 1.00 97.12 87 PHE A O 1
ATOM 748 N N . ARG A 1 88 ? -1.025 -11.516 -1.480 1.00 96.44 88 ARG A N 1
ATOM 749 C CA . ARG A 1 88 ? 0.376 -11.882 -1.735 1.00 96.44 88 ARG A CA 1
ATOM 750 C C . ARG A 1 88 ? 0.616 -12.195 -3.208 1.00 96.44 88 ARG A C 1
ATOM 752 O O . ARG A 1 88 ? 1.597 -11.726 -3.767 1.00 96.44 88 ARG A O 1
ATOM 759 N N . ALA A 1 89 ? -0.270 -12.969 -3.830 1.00 95.94 89 ALA A N 1
ATOM 760 C CA . ALA A 1 89 ? -0.164 -13.320 -5.243 1.00 95.94 89 ALA A CA 1
ATOM 761 C C . ALA A 1 89 ? -0.323 -12.100 -6.162 1.00 95.94 89 ALA A C 1
ATOM 763 O O . ALA A 1 89 ? 0.345 -12.035 -7.185 1.00 95.94 89 ALA A O 1
ATOM 764 N N . SER A 1 90 ? -1.148 -11.122 -5.773 1.00 96.12 90 SER A N 1
ATOM 765 C CA . 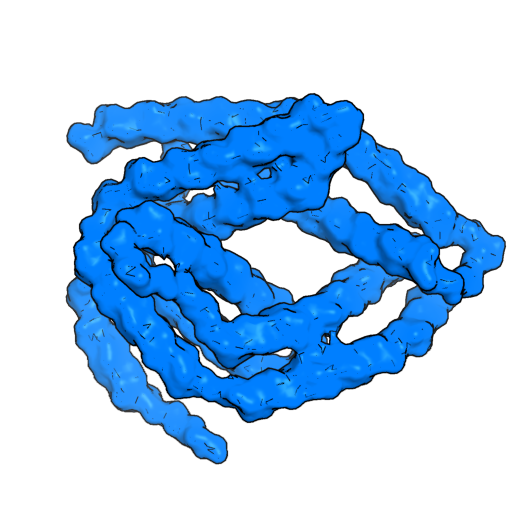SER A 1 90 ? -1.340 -9.874 -6.514 1.00 96.12 90 SER A CA 1
ATOM 766 C C . SER A 1 90 ? -0.242 -8.838 -6.320 1.00 96.12 90 SER A C 1
ATOM 768 O O . SER A 1 90 ? -0.279 -7.823 -7.002 1.00 96.12 90 SER A O 1
ATOM 770 N N . GLY A 1 91 ? 0.692 -9.044 -5.382 1.00 95.12 91 GLY A N 1
ATOM 771 C CA . GLY A 1 91 ? 1.783 -8.100 -5.121 1.00 95.12 91 GLY A CA 1
ATOM 772 C C . GLY A 1 91 ? 2.606 -7.857 -6.374 1.00 95.12 91 GLY A C 1
ATOM 773 O O . GLY A 1 91 ? 2.560 -6.768 -6.923 1.00 95.12 91 GLY A O 1
ATOM 774 N N . PHE A 1 92 ? 3.217 -8.925 -6.877 1.00 94.50 92 PHE A N 1
ATOM 775 C CA . PHE A 1 92 ? 4.098 -8.846 -8.034 1.00 94.50 92 PHE A CA 1
ATOM 776 C C . PHE A 1 92 ? 3.388 -8.349 -9.303 1.00 94.50 92 PHE A C 1
ATOM 778 O O . PHE A 1 92 ? 3.913 -7.500 -10.008 1.00 94.50 92 PHE A O 1
ATOM 785 N N . LEU A 1 93 ? 2.149 -8.797 -9.553 1.00 96.31 93 LEU A N 1
ATOM 786 C CA . LEU A 1 93 ? 1.360 -8.294 -10.684 1.00 96.31 93 LEU A CA 1
ATOM 787 C C . LEU A 1 93 ? 1.074 -6.790 -10.567 1.00 96.31 93 LEU A C 1
ATOM 789 O O . LEU A 1 93 ? 1.119 -6.078 -11.564 1.00 96.31 93 LEU A O 1
ATOM 793 N N . ARG A 1 94 ? 0.778 -6.304 -9.354 1.00 95.88 94 ARG A N 1
ATOM 794 C CA . ARG A 1 94 ? 0.553 -4.876 -9.127 1.00 95.88 94 ARG A CA 1
ATOM 795 C C . ARG A 1 94 ? 1.837 -4.075 -9.320 1.00 95.88 94 ARG A C 1
ATOM 797 O O . ARG A 1 94 ? 1.757 -2.978 -9.857 1.00 95.88 94 ARG A O 1
ATOM 804 N N . ASP A 1 95 ? 2.974 -4.608 -8.890 1.00 94.94 95 ASP A N 1
ATOM 805 C CA . ASP A 1 95 ? 4.266 -3.947 -9.072 1.00 94.94 95 ASP A CA 1
ATOM 806 C C . ASP A 1 95 ? 4.568 -3.803 -10.575 1.00 94.94 95 ASP A C 1
ATOM 808 O O . ASP A 1 95 ? 4.861 -2.701 -11.021 1.00 94.94 95 ASP A O 1
ATOM 812 N N . LEU A 1 96 ? 4.337 -4.846 -11.385 1.00 95.38 96 LEU A N 1
ATOM 813 C CA . LEU A 1 96 ? 4.466 -4.767 -12.849 1.00 95.38 96 LEU A CA 1
ATOM 814 C C . LEU A 1 96 ? 3.506 -3.746 -13.492 1.00 95.38 96 LEU A C 1
ATOM 816 O O . LEU A 1 96 ? 3.910 -3.018 -14.393 1.00 95.38 96 LEU A O 1
ATOM 820 N N . GLN A 1 97 ? 2.243 -3.670 -13.050 1.00 96.44 97 GLN A N 1
ATOM 821 C CA . GLN A 1 97 ? 1.281 -2.659 -13.537 1.00 96.44 97 GLN A CA 1
ATOM 822 C C . GLN A 1 97 ? 1.768 -1.233 -13.258 1.00 96.44 97 GLN A C 1
ATOM 824 O O . GLN A 1 97 ? 1.737 -0.374 -14.132 1.00 96.44 97 GLN A O 1
ATOM 829 N N . VAL A 1 98 ? 2.254 -0.998 -12.039 1.00 95.75 98 VAL A N 1
ATOM 830 C CA . VAL A 1 98 ? 2.787 0.302 -11.623 1.00 95.75 98 VAL A CA 1
ATOM 831 C C . VAL A 1 98 ? 4.050 0.651 -12.406 1.00 95.75 98 VAL A C 1
ATOM 833 O O . VAL A 1 98 ? 4.161 1.766 -12.901 1.00 95.75 98 VAL A O 1
ATOM 836 N N . GLN A 1 99 ? 4.972 -0.299 -12.575 1.00 95.25 99 GLN A N 1
ATOM 837 C CA . GLN A 1 99 ? 6.194 -0.088 -13.352 1.00 95.25 99 GLN A CA 1
ATOM 838 C C . GLN A 1 99 ? 5.883 0.236 -14.813 1.00 95.25 99 GLN A C 1
ATOM 840 O O . GLN A 1 99 ? 6.450 1.181 -15.340 1.00 95.25 99 GLN A O 1
ATOM 845 N N . ARG A 1 100 ? 4.931 -0.464 -15.452 1.00 95.75 100 ARG A N 1
ATOM 846 C CA . ARG A 1 100 ? 4.478 -0.124 -16.815 1.00 95.75 100 ARG A CA 1
ATOM 847 C C . ARG A 1 100 ? 4.055 1.337 -16.929 1.00 95.75 100 ARG A C 1
ATOM 849 O O . ARG A 1 100 ? 4.431 1.984 -17.897 1.00 95.75 100 ARG A O 1
ATOM 856 N N . LYS A 1 101 ? 3.330 1.851 -15.932 1.00 95.31 101 LYS A N 1
ATOM 857 C CA . LYS A 1 101 ? 2.928 3.258 -15.891 1.00 95.31 101 LYS A CA 1
ATOM 858 C C . LYS A 1 101 ? 4.124 4.201 -15.726 1.00 95.31 101 LYS A C 1
ATOM 860 O O . LYS A 1 101 ? 4.238 5.153 -16.481 1.00 95.31 101 LYS A O 1
ATOM 865 N N . VAL A 1 102 ? 5.041 3.909 -14.798 1.00 95.25 102 VAL A N 1
ATOM 866 C CA . VAL A 1 102 ? 6.276 4.704 -14.621 1.00 95.25 102 VAL A CA 1
ATOM 867 C C . VAL A 1 102 ? 7.070 4.777 -15.923 1.00 95.25 102 VAL A C 1
ATOM 869 O O . VAL A 1 102 ? 7.563 5.839 -16.289 1.00 95.25 102 VAL A O 1
ATOM 872 N N . VAL A 1 103 ? 7.168 3.653 -16.632 1.00 94.94 103 VAL A N 1
ATOM 873 C CA . VAL A 1 103 ? 7.874 3.580 -17.908 1.00 94.94 103 VAL A CA 1
ATOM 874 C C . VAL A 1 103 ? 7.179 4.419 -18.968 1.00 94.94 103 VAL A C 1
ATOM 876 O O . VAL A 1 103 ? 7.829 5.234 -19.610 1.00 94.94 103 VAL A O 1
ATOM 879 N N . GLN A 1 104 ? 5.869 4.242 -19.121 1.00 94.75 104 GLN A N 1
ATOM 880 C CA . GLN A 1 104 ? 5.062 4.989 -20.080 1.00 94.75 104 GLN A CA 1
ATOM 881 C C . GLN A 1 104 ? 5.138 6.507 -19.855 1.00 94.75 104 GLN A C 1
ATOM 883 O O . GLN A 1 104 ? 5.140 7.268 -20.817 1.00 94.75 104 GLN A O 1
ATOM 888 N N . ASP A 1 105 ? 5.211 6.943 -18.595 1.00 93.88 105 ASP A N 1
ATOM 889 C CA . ASP A 1 105 ? 5.236 8.362 -18.236 1.00 93.88 105 ASP A CA 1
ATOM 890 C C . ASP A 1 105 ? 6.628 9.007 -18.423 1.00 93.88 105 ASP A C 1
ATOM 892 O O . ASP A 1 105 ? 6.718 10.226 -18.573 1.00 93.88 105 ASP A O 1
ATOM 896 N N . PHE A 1 106 ? 7.719 8.229 -18.382 1.00 94.31 106 PHE A N 1
ATOM 897 C CA . PHE A 1 106 ? 9.089 8.767 -18.314 1.00 94.31 106 PHE A CA 1
ATOM 898 C C . PHE A 1 106 ? 9.988 8.415 -19.505 1.00 94.31 106 PHE A C 1
ATOM 900 O O . PHE A 1 106 ? 10.874 9.196 -19.858 1.00 94.31 106 PHE A O 1
ATOM 907 N N . PHE A 1 107 ? 9.811 7.236 -20.093 1.00 93.75 107 PHE A N 1
ATOM 908 C CA . PHE A 1 107 ? 10.715 6.685 -21.097 1.00 93.75 107 PHE A CA 1
ATOM 909 C C . PHE A 1 107 ? 10.115 6.812 -22.499 1.00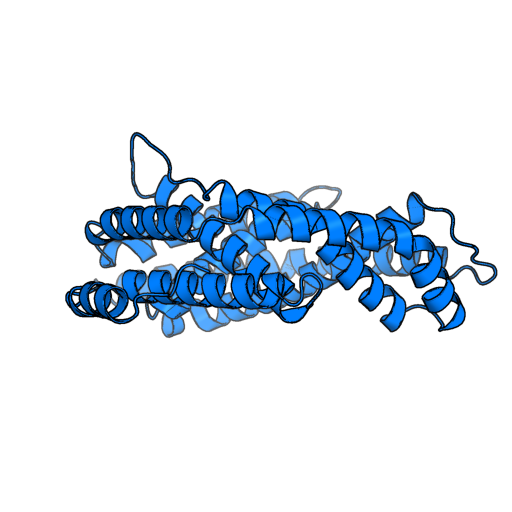 93.75 107 PHE A C 1
ATOM 911 O O . PHE A 1 107 ? 8.893 6.807 -22.655 1.00 93.75 107 PHE A O 1
ATOM 918 N N . PRO A 1 108 ? 10.956 6.902 -23.542 1.00 92.88 108 PRO A N 1
ATOM 919 C CA . PRO A 1 108 ? 10.471 6.950 -24.913 1.00 92.88 108 PRO A CA 1
ATOM 920 C C . PRO A 1 108 ? 9.840 5.614 -25.339 1.00 92.88 108 PRO A C 1
ATOM 922 O O . PRO A 1 108 ? 10.159 4.546 -24.809 1.00 92.88 108 PRO A O 1
ATOM 925 N N . GLU A 1 109 ? 8.978 5.667 -26.357 1.00 92.38 109 GLU A N 1
ATOM 926 C CA . GLU A 1 109 ? 8.203 4.511 -26.836 1.00 92.38 109 GLU A CA 1
ATOM 927 C C . GLU A 1 109 ? 9.051 3.259 -27.162 1.00 92.38 109 GLU A C 1
ATOM 929 O O . GLU A 1 109 ? 8.661 2.163 -26.751 1.00 92.38 109 GLU A O 1
ATOM 934 N N . PRO A 1 110 ? 10.234 3.350 -27.814 1.00 91.25 110 PRO A N 1
ATOM 935 C CA . PRO A 1 110 ? 11.070 2.170 -28.057 1.00 91.25 110 PRO A CA 1
ATOM 936 C C . PRO A 1 110 ? 11.489 1.449 -26.768 1.00 91.25 110 PRO A C 1
ATOM 938 O O . PRO A 1 110 ? 11.489 0.215 -26.710 1.00 91.25 110 PRO A O 1
ATOM 941 N N . TRP A 1 111 ? 11.785 2.212 -25.711 1.00 91.75 111 TRP A N 1
ATOM 942 C CA . TRP A 1 111 ? 12.139 1.670 -24.402 1.00 91.75 111 TRP A CA 1
ATOM 943 C C . TRP A 1 111 ? 10.928 0.986 -23.761 1.00 91.75 111 TRP A C 1
ATOM 945 O O . TRP A 1 111 ? 11.045 -0.129 -23.254 1.00 91.75 111 TRP A O 1
ATOM 955 N N . PHE A 1 112 ? 9.739 1.594 -23.849 1.00 92.38 112 PHE A N 1
ATOM 956 C CA . PHE A 1 112 ? 8.497 0.988 -23.358 1.00 92.38 112 PHE A CA 1
ATOM 957 C C . PHE A 1 112 ? 8.201 -0.356 -24.036 1.00 92.38 112 PHE A C 1
ATOM 959 O O . PHE A 1 112 ? 7.924 -1.346 -23.354 1.00 92.38 112 PHE A O 1
ATOM 966 N N . VAL A 1 113 ? 8.344 -0.441 -25.362 1.00 92.44 113 VAL A N 1
ATOM 967 C CA . VAL A 1 113 ? 8.177 -1.700 -26.106 1.00 92.44 113 VAL A CA 1
ATOM 968 C C . VAL A 1 113 ? 9.192 -2.756 -25.657 1.00 92.44 113 VAL A C 1
ATOM 970 O O . VAL A 1 113 ? 8.819 -3.919 -25.466 1.00 92.44 113 VAL A O 1
ATOM 973 N N . SER A 1 114 ? 10.458 -2.373 -25.462 1.00 91.50 114 SER A N 1
ATOM 974 C CA . SER A 1 114 ? 11.499 -3.270 -24.941 1.00 91.50 114 SER A CA 1
ATOM 975 C C . SER A 1 114 ? 11.143 -3.785 -23.542 1.00 91.50 114 SER A C 1
ATOM 977 O O . SER A 1 114 ? 11.117 -4.993 -23.299 1.00 91.50 114 SER A O 1
ATOM 979 N N . PHE A 1 115 ? 10.727 -2.891 -22.647 1.00 93.06 115 PHE A N 1
ATOM 980 C CA . PHE A 1 115 ? 10.289 -3.232 -21.298 1.00 93.06 115 PHE A CA 1
ATOM 981 C C . PHE A 1 115 ? 9.111 -4.209 -21.276 1.00 93.06 115 PHE A C 1
ATOM 983 O O . PHE A 1 115 ? 9.125 -5.181 -20.514 1.00 93.06 115 PHE A O 1
ATOM 990 N N . LEU A 1 116 ? 8.098 -3.998 -22.122 1.00 94.06 116 LEU A N 1
ATOM 991 C CA . LEU A 1 116 ? 6.959 -4.911 -22.224 1.00 94.06 116 LEU A CA 1
ATOM 992 C C . LEU A 1 116 ? 7.392 -6.313 -22.661 1.00 94.06 116 LEU A C 1
ATOM 994 O O . LEU A 1 116 ? 6.910 -7.292 -22.091 1.00 94.06 116 LEU A O 1
ATOM 998 N N . LYS A 1 117 ? 8.315 -6.419 -23.625 1.00 93.31 117 LYS A N 1
ATOM 999 C CA . LYS A 1 117 ? 8.859 -7.708 -24.081 1.00 93.31 117 LYS A CA 1
ATOM 1000 C C . LYS A 1 117 ? 9.640 -8.406 -22.968 1.00 93.31 117 LYS A C 1
ATOM 1002 O O . LYS A 1 117 ? 9.366 -9.568 -22.674 1.00 93.31 117 LYS A O 1
ATOM 1007 N N . THR A 1 118 ? 10.548 -7.691 -22.309 1.00 92.31 118 THR A N 1
ATOM 1008 C CA . THR A 1 118 ? 11.404 -8.236 -21.244 1.00 92.31 118 THR A CA 1
ATOM 1009 C C . THR A 1 118 ? 10.602 -8.670 -20.016 1.00 92.31 118 THR A C 1
ATOM 1011 O O . THR A 1 118 ? 10.894 -9.703 -19.420 1.00 92.31 118 THR A O 1
ATOM 1014 N N . THR A 1 119 ? 9.543 -7.937 -19.657 1.00 94.56 119 THR A N 1
ATOM 1015 C CA . THR A 1 119 ? 8.694 -8.252 -18.489 1.00 94.56 119 THR A CA 1
ATOM 1016 C C . THR A 1 119 ? 7.541 -9.211 -18.786 1.00 94.56 119 THR A C 1
ATOM 1018 O O . THR A 1 119 ? 6.812 -9.608 -17.870 1.00 94.56 119 THR A O 1
ATOM 1021 N N . GLN A 1 120 ? 7.347 -9.621 -20.042 1.00 95.62 120 GLN A N 1
ATOM 1022 C CA . GLN A 1 120 ? 6.252 -10.513 -20.425 1.00 95.62 120 GLN A CA 1
ATOM 1023 C C . GLN A 1 120 ? 6.282 -11.874 -19.691 1.00 95.62 120 GLN A C 1
ATOM 1025 O O . GLN A 1 120 ? 5.228 -12.292 -19.198 1.00 95.62 120 GLN A O 1
ATOM 1030 N N . PRO A 1 121 ? 7.438 -12.553 -19.521 1.00 95.88 121 PRO A N 1
ATOM 1031 C CA . PRO A 1 121 ? 7.499 -13.800 -18.755 1.00 95.88 121 PRO A CA 1
ATOM 1032 C C . PRO A 1 121 ? 7.058 -13.624 -17.293 1.00 95.88 121 PRO A C 1
ATOM 1034 O O . PRO A 1 121 ? 6.266 -14.419 -16.776 1.00 95.88 121 PRO A O 1
ATOM 1037 N N . ASP A 1 122 ? 7.509 -12.547 -16.645 1.00 95.19 122 ASP A N 1
ATOM 1038 C CA . ASP A 1 122 ? 7.139 -12.197 -15.271 1.00 95.19 122 ASP A CA 1
ATOM 1039 C C . ASP A 1 122 ? 5.639 -11.921 -15.142 1.00 95.19 122 ASP A C 1
ATOM 1041 O O . ASP A 1 122 ? 4.982 -12.402 -14.208 1.00 95.19 122 ASP A O 1
ATOM 1045 N N . TRP A 1 123 ? 5.072 -11.210 -16.119 1.00 96.69 123 TRP A N 1
ATOM 1046 C CA . TRP A 1 123 ? 3.640 -10.955 -16.204 1.00 96.69 123 TRP A CA 1
ATOM 1047 C C . TRP A 1 123 ? 2.836 -12.253 -16.277 1.00 96.69 123 TRP A C 1
ATOM 1049 O O . TRP A 1 123 ? 1.859 -12.430 -15.540 1.00 96.69 123 TRP A O 1
ATOM 1059 N N . ASP A 1 124 ? 3.258 -13.200 -17.115 1.00 97.25 124 ASP A N 1
ATOM 1060 C CA . ASP A 1 124 ? 2.579 -14.483 -17.270 1.00 97.25 124 ASP A CA 1
ATOM 1061 C C . ASP A 1 124 ? 2.678 -15.354 -16.013 1.00 97.25 124 ASP A C 1
ATOM 1063 O O . ASP A 1 124 ? 1.688 -15.985 -15.616 1.00 97.25 124 ASP A O 1
ATOM 1067 N N . ILE A 1 125 ? 3.826 -15.348 -15.328 1.00 97.06 125 ILE A N 1
ATOM 1068 C CA . ILE A 1 125 ? 4.001 -16.011 -14.027 1.00 97.06 125 ILE A CA 1
ATOM 1069 C C . ILE A 1 125 ? 3.057 -15.394 -12.988 1.00 97.06 125 ILE A C 1
ATOM 1071 O O . ILE A 1 125 ? 2.312 -16.117 -12.310 1.00 97.06 125 ILE A O 1
ATOM 1075 N N . ALA A 1 126 ? 3.039 -14.064 -12.877 1.00 96.81 126 ALA A N 1
ATOM 1076 C CA . ALA A 1 126 ? 2.199 -13.342 -11.928 1.00 96.81 126 ALA A CA 1
ATOM 1077 C C . ALA A 1 126 ? 0.705 -13.602 -12.189 1.00 96.81 126 ALA A C 1
ATOM 1079 O O . ALA A 1 126 ? -0.049 -13.938 -11.265 1.00 96.81 126 ALA A O 1
ATOM 1080 N N . ARG A 1 127 ? 0.290 -13.552 -13.462 1.00 97.00 127 ARG A N 1
ATOM 1081 C CA . ARG A 1 127 ? -1.073 -13.846 -13.925 1.00 97.00 127 ARG A CA 1
ATOM 1082 C C . ARG A 1 127 ? -1.494 -15.278 -13.598 1.00 97.00 127 ARG A C 1
ATOM 1084 O O . ARG A 1 127 ? -2.588 -15.493 -13.067 1.00 97.00 127 ARG A O 1
ATOM 1091 N N . LYS A 1 128 ? -0.648 -16.275 -13.877 1.00 97.06 128 LYS A N 1
ATOM 1092 C CA . LYS A 1 128 ? -0.930 -17.686 -13.544 1.00 97.06 128 LYS A CA 1
ATOM 1093 C C . LYS A 1 128 ? -1.079 -17.874 -12.032 1.00 97.06 128 LYS A C 1
ATOM 1095 O O . LYS A 1 128 ? -2.030 -18.519 -11.580 1.00 97.06 128 LYS A O 1
ATOM 1100 N N . LYS A 1 129 ? -0.192 -17.261 -11.243 1.00 97.12 129 LYS A N 1
ATOM 1101 C CA . LYS A 1 129 ? -0.200 -17.339 -9.775 1.00 97.12 129 LYS A CA 1
ATOM 1102 C C . LYS A 1 129 ? -1.478 -16.760 -9.174 1.00 97.12 129 LYS A C 1
ATOM 1104 O O . LYS A 1 129 ? -2.127 -17.432 -8.370 1.00 97.12 129 LYS A O 1
ATOM 1109 N N . ILE A 1 130 ? -1.875 -15.548 -9.571 1.00 96.81 130 ILE A N 1
ATOM 1110 C CA . ILE A 1 130 ? -3.104 -14.938 -9.050 1.00 96.81 130 ILE A CA 1
ATOM 1111 C C . ILE A 1 130 ? -4.346 -15.725 -9.484 1.00 96.81 130 ILE A C 1
ATOM 1113 O O . ILE A 1 130 ? -5.212 -15.990 -8.650 1.00 96.81 130 ILE A O 1
ATOM 1117 N N . LYS A 1 131 ? -4.398 -16.200 -10.738 1.00 96.50 131 LYS A N 1
ATOM 1118 C CA . LYS A 1 131 ? -5.500 -17.031 -11.249 1.00 96.50 131 LYS A CA 1
ATOM 1119 C C . LYS A 1 131 ? -5.673 -18.311 -10.427 1.00 96.50 131 LYS A C 1
ATOM 1121 O O . LYS A 1 131 ? -6.795 -18.654 -10.057 1.00 96.50 131 LYS A O 1
ATOM 1126 N N . SER A 1 132 ? -4.572 -18.985 -10.089 1.00 96.38 132 SER A N 1
ATOM 1127 C CA . SER A 1 132 ? -4.588 -20.182 -9.238 1.00 96.38 132 SER A CA 1
ATOM 1128 C C . SER A 1 132 ? -5.175 -19.893 -7.849 1.00 96.38 132 SER A C 1
ATOM 1130 O O . SER A 1 132 ? -6.098 -20.574 -7.394 1.00 96.38 132 SER A O 1
ATOM 1132 N N . VAL A 1 133 ? -4.728 -18.816 -7.199 1.00 96.25 133 VAL A N 1
ATOM 1133 C CA . VAL A 1 133 ? -5.217 -18.444 -5.863 1.00 96.25 133 VAL A CA 1
ATOM 1134 C C . VAL A 1 133 ? -6.684 -17.992 -5.882 1.00 96.25 133 VAL A C 1
ATOM 1136 O O . VAL A 1 133 ? -7.438 -18.326 -4.968 1.00 96.25 133 VAL A O 1
ATOM 1139 N N . LEU A 1 134 ? -7.115 -17.276 -6.923 1.00 95.25 134 LEU A N 1
ATOM 1140 C CA . LEU A 1 134 ? -8.513 -16.871 -7.116 1.00 95.25 134 LEU A CA 1
ATOM 1141 C C . LEU A 1 134 ? -9.440 -18.067 -7.376 1.00 95.25 134 LEU A C 1
ATOM 1143 O O . LEU A 1 134 ? -10.608 -18.036 -6.982 1.00 95.25 134 LEU A O 1
ATOM 1147 N N . LYS A 1 135 ? -8.935 -19.142 -7.994 1.00 93.50 135 LYS A N 1
ATOM 1148 C CA . LYS A 1 135 ? -9.678 -20.403 -8.144 1.00 93.50 135 LYS A CA 1
ATOM 1149 C C . LYS A 1 135 ? -9.917 -21.070 -6.786 1.00 93.50 135 LYS A C 1
ATOM 1151 O O . LYS A 1 135 ? -11.023 -21.537 -6.538 1.00 93.50 135 LYS A O 1
ATOM 1156 N N . ALA A 1 136 ? -8.917 -21.042 -5.904 1.00 91.00 136 ALA A N 1
ATOM 1157 C CA . ALA A 1 136 ? -8.981 -21.590 -4.546 1.00 91.00 136 ALA A CA 1
ATOM 1158 C C . ALA A 1 136 ? -9.686 -20.671 -3.521 1.00 91.00 136 ALA A C 1
ATOM 1160 O O . ALA A 1 136 ? -9.751 -20.990 -2.331 1.00 91.00 136 ALA A O 1
ATOM 1161 N N . TYR A 1 137 ? -10.191 -19.506 -3.942 1.00 91.69 137 TYR A N 1
ATOM 1162 C CA . TYR A 1 137 ? -10.872 -18.576 -3.048 1.00 91.69 137 TYR A CA 1
ATOM 1163 C C . TYR A 1 137 ? -12.188 -19.161 -2.518 1.00 91.69 137 TYR A C 1
ATOM 1165 O O . TYR A 1 137 ? -13.095 -19.487 -3.282 1.00 91.69 137 TYR A O 1
ATOM 1173 N N . SER A 1 138 ? -12.317 -19.207 -1.189 1.00 88.31 138 SER A N 1
ATOM 1174 C CA . SER A 1 138 ? -13.563 -19.558 -0.506 1.00 88.31 138 SER A CA 1
ATOM 1175 C C . SER A 1 138 ? -14.293 -18.302 -0.025 1.00 88.31 138 SER A C 1
ATOM 1177 O O . SER A 1 138 ? -13.840 -17.594 0.888 1.00 88.31 138 SER A O 1
ATOM 1179 N N . GLN A 1 139 ? -15.467 -18.055 -0.611 1.00 86.94 139 GLN A N 1
ATOM 1180 C CA . GLN A 1 139 ? -16.379 -17.015 -0.137 1.00 86.94 139 GLN A CA 1
ATOM 1181 C C . GLN A 1 139 ? -16.911 -17.353 1.261 1.00 86.94 139 GLN A C 1
ATOM 1183 O O . GLN A 1 139 ? -17.009 -16.463 2.107 1.00 86.94 139 GLN A O 1
ATOM 1188 N N . HIS A 1 140 ? -17.180 -18.635 1.537 1.00 87.38 140 HIS A N 1
ATOM 1189 C CA . HIS A 1 140 ? -17.632 -19.102 2.846 1.00 87.38 140 HIS A CA 1
ATOM 1190 C C . HIS A 1 140 ? -16.635 -18.743 3.959 1.00 87.38 140 HIS A C 1
ATOM 1192 O O . HIS A 1 140 ? -17.016 -18.102 4.936 1.00 87.38 140 HIS A O 1
ATOM 1198 N N . ALA A 1 141 ? -15.342 -19.047 3.785 1.00 88.19 141 ALA A N 1
ATOM 1199 C CA . ALA A 1 141 ? -14.316 -18.710 4.778 1.00 88.19 141 ALA A CA 1
ATOM 1200 C C . ALA A 1 141 ? -14.240 -17.197 5.052 1.00 88.19 141 ALA A C 1
ATOM 1202 O O . ALA A 1 141 ? -14.087 -16.769 6.198 1.00 88.19 141 ALA A O 1
ATOM 1203 N N . THR A 1 142 ? -14.388 -16.387 3.999 1.00 89.00 142 THR A N 1
ATOM 1204 C CA . THR A 1 142 ? -14.422 -14.924 4.112 1.00 89.00 142 THR A CA 1
ATOM 1205 C C . THR A 1 142 ? -15.657 -14.475 4.894 1.00 89.00 142 THR A C 1
ATOM 1207 O O . THR A 1 142 ? -15.530 -13.724 5.856 1.00 89.00 142 THR A O 1
ATOM 1210 N N . ARG A 1 143 ? -16.842 -14.998 4.563 1.00 89.12 143 ARG A N 1
ATOM 1211 C CA . ARG A 1 143 ? -18.093 -14.706 5.275 1.00 89.12 143 ARG A CA 1
ATOM 1212 C C . ARG A 1 143 ? -18.001 -15.048 6.763 1.00 89.12 143 ARG A C 1
ATOM 1214 O O . ARG A 1 143 ? -18.318 -14.202 7.593 1.00 89.12 143 ARG A O 1
ATOM 1221 N N . VAL A 1 144 ? -17.536 -16.250 7.107 1.00 89.56 144 VAL A N 1
ATOM 1222 C CA . VAL A 1 144 ? -17.398 -16.690 8.508 1.00 89.56 144 VAL A CA 1
ATOM 1223 C C . VAL A 1 144 ? -16.421 -15.795 9.278 1.00 89.56 144 VAL A C 1
ATOM 1225 O O . VAL A 1 144 ? -16.603 -15.548 10.471 1.00 89.56 144 VAL A O 1
ATOM 1228 N N . PHE A 1 145 ? -15.374 -15.291 8.623 1.00 91.19 145 PHE A N 1
ATOM 1229 C CA . PHE A 1 145 ? -14.479 -14.308 9.229 1.00 91.19 145 PHE A CA 1
ATOM 1230 C C . PHE A 1 145 ? -15.188 -12.978 9.515 1.00 91.19 145 PHE A C 1
ATOM 1232 O O . PHE A 1 145 ? -15.126 -12.510 10.649 1.00 91.19 145 PHE A O 1
ATOM 1239 N N . PHE A 1 146 ? -15.897 -12.398 8.540 1.00 89.94 146 PHE A N 1
ATOM 1240 C CA . PHE A 1 146 ? -16.617 -11.136 8.754 1.00 89.94 146 PHE A CA 1
ATOM 1241 C C . PHE A 1 146 ? -17.720 -11.269 9.805 1.00 89.94 146 PHE A C 1
ATOM 1243 O O . PHE A 1 146 ? -17.896 -10.360 10.604 1.00 89.94 146 PHE A O 1
ATOM 1250 N N . GLN A 1 147 ? -18.401 -12.415 9.883 1.00 85.94 147 GLN A N 1
ATOM 1251 C CA . GLN A 1 147 ? -19.370 -12.693 10.948 1.00 85.94 147 GLN A CA 1
ATOM 1252 C C . GLN A 1 147 ? -18.722 -12.687 12.338 1.00 85.94 147 GLN A C 1
ATOM 1254 O O . GLN A 1 147 ? -19.271 -12.109 13.273 1.00 85.94 147 GLN A O 1
ATOM 1259 N N . ARG A 1 148 ? -17.544 -13.305 12.483 1.00 86.06 148 ARG A N 1
ATOM 1260 C CA . ARG A 1 148 ? -16.785 -13.273 13.742 1.00 86.06 148 ARG A CA 1
ATOM 1261 C C . ARG A 1 148 ? -16.324 -11.863 14.089 1.00 86.06 148 ARG A C 1
ATOM 1263 O O . ARG A 1 148 ? -16.461 -11.453 15.235 1.00 86.06 148 ARG A O 1
ATOM 1270 N N . LEU A 1 149 ? -15.808 -11.135 13.101 1.00 85.94 149 LEU A N 1
ATOM 1271 C CA . LEU A 1 149 ? -15.376 -9.752 13.265 1.00 85.94 149 LEU A CA 1
ATOM 1272 C C . LEU A 1 149 ? -16.541 -8.871 13.730 1.00 85.94 149 LEU A C 1
ATOM 1274 O O . LEU A 1 149 ? -16.404 -8.143 14.703 1.00 85.94 149 LEU A O 1
ATOM 1278 N N . PHE A 1 150 ? -17.707 -9.027 13.107 1.00 82.00 150 PHE A N 1
ATOM 1279 C CA . PHE A 1 150 ? -18.921 -8.308 13.467 1.00 82.00 150 PHE A CA 1
ATOM 1280 C C . PHE A 1 150 ? -19.346 -8.554 14.916 1.00 82.00 150 PHE A C 1
ATOM 1282 O O . PHE A 1 150 ? -19.559 -7.604 15.660 1.00 82.00 150 PHE A O 1
ATOM 1289 N N . ARG A 1 151 ? -19.395 -9.824 15.344 1.00 79.50 151 ARG A N 1
ATOM 1290 C CA . ARG A 1 151 ? -19.734 -10.187 16.730 1.00 79.50 151 ARG A CA 1
ATOM 1291 C C . ARG A 1 151 ? -18.766 -9.594 17.752 1.00 79.50 151 ARG A C 1
ATOM 1293 O O . ARG A 1 151 ? -19.181 -9.251 18.846 1.00 79.50 151 ARG A O 1
ATOM 1300 N N . ARG A 1 152 ? -17.475 -9.465 17.424 1.00 77.50 152 ARG A N 1
ATOM 1301 C CA . ARG A 1 152 ? -16.520 -8.810 18.334 1.00 77.50 152 ARG A CA 1
ATOM 1302 C C . ARG A 1 152 ? -16.772 -7.310 18.441 1.00 77.50 152 ARG A C 1
ATOM 1304 O O . ARG A 1 152 ? -16.636 -6.747 19.518 1.00 77.50 152 ARG A O 1
ATOM 1311 N N . LEU A 1 153 ? -17.158 -6.679 17.336 1.00 75.44 153 LEU A N 1
ATOM 1312 C CA . LEU A 1 153 ? -17.409 -5.241 17.293 1.00 75.44 153 LEU A CA 1
ATOM 1313 C C . LEU A 1 153 ? -18.756 -4.842 17.888 1.00 75.44 153 LEU A C 1
ATOM 1315 O O . LEU A 1 153 ? -18.862 -3.734 18.398 1.00 75.44 153 LEU A O 1
ATOM 1319 N N . SER A 1 154 ? -19.757 -5.726 17.894 1.00 70.50 154 SER A N 1
ATOM 1320 C CA . SER A 1 154 ? -21.062 -5.434 18.505 1.00 70.50 154 SER A CA 1
ATOM 1321 C C . SER A 1 154 ? -21.004 -5.220 20.020 1.00 70.50 154 SER A C 1
ATOM 1323 O O . SER A 1 154 ? -21.949 -4.686 20.586 1.00 70.50 154 SER A O 1
ATOM 1325 N N . HIS A 1 155 ? -19.916 -5.630 20.680 1.00 66.75 155 HIS A N 1
ATOM 1326 C CA . HIS A 1 155 ? -19.711 -5.429 22.117 1.00 66.75 155 HIS A CA 1
ATOM 1327 C C . HIS A 1 155 ? -18.858 -4.196 22.449 1.00 66.75 155 HIS A C 1
ATOM 1329 O O . HIS A 1 155 ? -18.746 -3.837 23.619 1.00 66.75 155 HIS A O 1
ATOM 1335 N N . LEU A 1 156 ? -18.253 -3.543 21.450 1.00 67.81 156 LEU A N 1
ATOM 1336 C CA . LEU A 1 156 ? -17.477 -2.327 21.675 1.00 67.81 156 LEU A CA 1
ATOM 1337 C C . LEU A 1 156 ? -18.404 -1.121 21.819 1.00 67.81 156 LEU A C 1
ATOM 1339 O O . LEU A 1 156 ? -19.218 -0.842 20.938 1.00 67.81 156 LEU A O 1
ATOM 1343 N N . LYS A 1 157 ? -18.229 -0.357 22.902 1.00 64.38 157 LYS A N 1
ATOM 1344 C CA . LYS A 1 157 ? -18.839 0.969 23.019 1.00 64.38 157 LYS A CA 1
ATOM 1345 C C . LYS A 1 157 ? -18.165 1.899 22.008 1.00 64.38 157 LYS A C 1
ATOM 1347 O O . LYS A 1 157 ? -16.962 2.133 22.063 1.00 64.38 157 LYS A O 1
ATOM 1352 N N . ILE A 1 158 ? -18.950 2.409 21.064 1.00 59.50 158 ILE A N 1
ATOM 1353 C CA . ILE A 1 158 ? -18.474 3.260 19.961 1.00 59.50 158 ILE A CA 1
ATOM 1354 C C . ILE A 1 158 ? -17.802 4.532 20.496 1.00 59.50 158 ILE A C 1
ATOM 1356 O O . ILE A 1 158 ? -16.789 4.956 19.950 1.00 59.50 158 ILE A O 1
ATOM 1360 N N . SER A 1 159 ? -18.320 5.082 21.598 1.00 58.84 159 SER A N 1
ATOM 1361 C CA . SER A 1 159 ? -17.834 6.320 22.216 1.00 58.84 159 SER A CA 1
ATOM 1362 C C . SER A 1 159 ? -16.388 6.255 22.713 1.00 58.84 159 SER A C 1
ATOM 1364 O O . SER A 1 159 ? -15.739 7.286 22.798 1.00 58.84 159 SER A O 1
ATOM 1366 N N . SER A 1 160 ? -15.836 5.068 22.989 1.00 62.56 160 SER A N 1
ATOM 1367 C CA . SER A 1 160 ? -14.427 4.942 23.392 1.00 62.56 160 SER A CA 1
ATOM 1368 C C . SER A 1 160 ? -13.447 4.867 22.214 1.00 62.56 160 SER A C 1
ATOM 1370 O O . SER A 1 160 ? -12.239 4.910 22.425 1.00 62.56 160 SER A O 1
ATOM 1372 N N . LEU A 1 161 ? -13.924 4.720 20.971 1.00 64.75 161 LEU A N 1
ATOM 1373 C CA . LEU A 1 161 ? -13.047 4.427 19.832 1.00 64.75 161 LEU A CA 1
ATOM 1374 C C . LEU A 1 161 ? -12.150 5.597 19.403 1.00 64.75 161 LEU A C 1
ATOM 1376 O O . LEU A 1 161 ? -10.970 5.326 19.176 1.00 64.75 161 LEU A O 1
ATOM 1380 N N . PRO A 1 162 ? -12.612 6.861 19.353 1.00 65.31 162 PRO A N 1
ATOM 1381 C CA . PRO A 1 162 ? -11.732 8.006 19.110 1.00 65.31 162 PRO A CA 1
ATOM 1382 C C . PRO A 1 162 ? -10.583 8.075 20.127 1.00 65.31 162 PRO A C 1
ATOM 1384 O O . PRO A 1 162 ? -9.421 7.996 19.727 1.00 65.31 162 PRO A O 1
ATOM 1387 N N . ASN A 1 163 ? -10.900 8.033 21.426 1.00 66.88 163 ASN A N 1
ATOM 1388 C CA . ASN A 1 163 ? -9.926 8.092 22.528 1.00 66.88 163 ASN A CA 1
ATOM 1389 C C . ASN A 1 163 ? -8.899 6.949 22.501 1.00 66.88 163 ASN A C 1
ATOM 1391 O O . ASN A 1 163 ? -7.775 7.107 22.963 1.00 66.88 163 ASN A O 1
ATOM 1395 N N . LEU A 1 164 ? -9.262 5.793 21.942 1.00 70.50 164 LEU A N 1
ATOM 1396 C CA . LEU A 1 164 ? -8.355 4.654 21.788 1.00 70.50 164 LEU A CA 1
ATOM 1397 C C . LEU A 1 164 ? -7.546 4.690 20.482 1.00 70.50 164 LEU A C 1
ATOM 1399 O O . LEU A 1 164 ? -6.500 4.054 20.375 1.00 70.50 164 LEU A O 1
ATOM 1403 N N . SER A 1 165 ? -8.048 5.378 19.458 1.00 73.75 165 SER A N 1
ATOM 1404 C CA . SER A 1 165 ? -7.481 5.374 18.105 1.00 73.75 165 SER A CA 1
ATOM 1405 C C . SER A 1 165 ? -6.509 6.519 17.851 1.00 73.75 165 SER A C 1
ATOM 1407 O O . SER A 1 165 ? -5.500 6.299 17.183 1.00 73.75 165 SER A O 1
ATOM 1409 N N . LEU A 1 166 ? -6.760 7.700 18.420 1.00 76.00 166 LEU A N 1
ATOM 1410 C CA . LEU A 1 166 ? -5.905 8.874 18.262 1.00 76.00 166 LEU A CA 1
ATOM 1411 C C . LEU A 1 166 ? -4.498 8.659 18.844 1.00 76.00 166 LEU A C 1
ATOM 1413 O O . LEU A 1 166 ? -3.544 8.864 18.092 1.00 76.00 166 LEU A O 1
ATOM 1417 N N . PRO A 1 167 ? -4.319 8.095 20.060 1.00 79.06 167 PRO A N 1
ATOM 1418 C CA . PRO A 1 167 ? -2.981 7.776 20.566 1.00 79.06 167 PRO A CA 1
ATOM 1419 C C . PRO A 1 167 ? -2.224 6.786 19.670 1.00 79.06 167 PRO A C 1
ATOM 1421 O O . PRO A 1 167 ? -1.006 6.848 19.532 1.00 79.06 167 PRO A O 1
ATOM 1424 N N . LEU A 1 168 ? -2.938 5.869 19.005 1.00 81.88 168 LEU A N 1
ATOM 1425 C CA . LEU A 1 168 ? -2.321 4.925 18.071 1.00 81.88 168 LEU A CA 1
ATOM 1426 C C . LEU A 1 168 ? -1.890 5.590 16.768 1.00 81.88 168 LEU A C 1
ATOM 1428 O O . LEU A 1 168 ? -0.876 5.186 16.197 1.00 81.88 168 LEU A O 1
ATOM 1432 N N . VAL A 1 169 ? -2.651 6.570 16.282 1.00 83.25 169 VAL A N 1
ATOM 1433 C CA . VAL A 1 169 ? -2.255 7.395 15.135 1.00 83.25 169 VAL A CA 1
ATOM 1434 C C . VAL A 1 169 ? -1.025 8.214 15.501 1.00 83.25 169 VAL A C 1
ATOM 1436 O O . VAL A 1 169 ? -0.032 8.151 14.779 1.00 83.25 169 VAL A O 1
ATOM 1439 N N . GLN A 1 170 ? -1.065 8.899 16.640 1.00 81.75 170 GLN A N 1
ATOM 1440 C CA . GLN A 1 170 ? 0.017 9.725 17.163 1.00 81.75 170 GLN A CA 1
ATOM 1441 C C . GLN A 1 170 ? 1.317 8.927 17.306 1.00 81.75 170 GLN A C 1
ATOM 1443 O O . GLN A 1 170 ? 2.311 9.273 16.674 1.00 81.75 170 GLN A O 1
ATOM 1448 N N . ALA A 1 171 ? 1.281 7.769 17.973 1.00 85.50 171 ALA A N 1
ATOM 1449 C CA . ALA A 1 171 ? 2.446 6.895 18.106 1.00 85.50 171 ALA A CA 1
ATOM 1450 C C . ALA A 1 171 ? 3.024 6.448 16.748 1.00 85.50 171 ALA A C 1
ATOM 1452 O O . ALA A 1 171 ? 4.216 6.174 16.624 1.00 85.50 171 ALA A O 1
ATOM 1453 N N . LYS A 1 172 ? 2.205 6.335 15.689 1.00 87.38 172 LYS A N 1
ATOM 1454 C CA . LYS A 1 172 ? 2.715 6.052 14.335 1.00 87.38 172 LYS A CA 1
ATOM 1455 C C . LYS A 1 172 ? 3.327 7.282 13.677 1.00 87.38 172 LYS A C 1
ATOM 1457 O O . LYS A 1 172 ? 4.297 7.110 12.949 1.00 87.38 172 LYS A O 1
ATOM 1462 N N . LEU A 1 173 ? 2.786 8.473 13.905 1.00 85.38 173 LEU A N 1
ATOM 1463 C CA . LEU A 1 173 ? 3.362 9.710 13.386 1.00 85.38 173 LEU A CA 1
ATOM 1464 C C . LEU A 1 173 ? 4.693 10.042 14.074 1.00 85.38 173 LEU A C 1
ATOM 1466 O O . LEU A 1 173 ? 5.643 10.403 13.392 1.00 85.38 173 LEU A O 1
ATOM 1470 N N . GLU A 1 174 ? 4.812 9.806 15.379 1.00 86.81 174 GLU A N 1
ATOM 1471 C CA . GLU A 1 174 ? 6.073 9.941 16.121 1.00 86.81 174 GLU A CA 1
ATOM 1472 C C . GLU A 1 174 ? 7.162 9.014 15.564 1.00 86.81 174 GLU A C 1
ATOM 1474 O O . GLU A 1 174 ? 8.287 9.448 15.331 1.00 86.81 174 GLU A O 1
ATOM 1479 N N . LEU A 1 175 ? 6.824 7.758 15.244 1.00 88.06 175 LEU A N 1
ATOM 1480 C CA . LEU A 1 175 ? 7.753 6.846 14.559 1.00 88.06 175 LEU A CA 1
ATOM 1481 C C . LEU A 1 175 ? 8.154 7.355 13.163 1.00 88.06 175 LEU A C 1
ATOM 1483 O O . LEU A 1 175 ? 9.272 7.109 12.719 1.00 88.06 175 LEU A O 1
ATOM 1487 N N . ALA A 1 176 ? 7.264 8.070 12.465 1.00 86.12 176 ALA A N 1
ATOM 1488 C CA . ALA A 1 176 ? 7.597 8.698 11.189 1.00 86.12 176 ALA A CA 1
ATOM 1489 C C . ALA A 1 176 ? 8.575 9.874 11.370 1.00 86.12 176 ALA A C 1
ATOM 1491 O O . ALA A 1 176 ? 9.496 10.010 10.572 1.00 86.12 176 ALA A O 1
ATOM 1492 N N . VAL A 1 177 ? 8.425 10.674 12.431 1.00 85.06 177 VAL A N 1
ATOM 1493 C CA . VAL A 1 177 ? 9.385 11.737 12.786 1.00 85.06 177 VAL A CA 1
ATOM 1494 C C . VAL A 1 177 ? 10.740 11.149 13.155 1.00 85.06 177 VAL A C 1
ATOM 1496 O O . VAL A 1 177 ? 11.755 11.593 12.636 1.00 85.06 177 VAL A O 1
ATOM 1499 N N . GLN A 1 178 ? 10.771 10.098 13.975 1.00 86.44 178 GLN A N 1
ATOM 1500 C CA . GLN A 1 178 ? 12.027 9.430 14.329 1.00 86.44 178 GLN A CA 1
ATOM 1501 C C . GLN A 1 178 ? 12.776 8.931 13.086 1.00 86.44 178 GLN A C 1
ATOM 1503 O O . GLN A 1 178 ? 13.987 9.099 12.990 1.00 86.44 178 GLN A O 1
ATOM 1508 N N . ALA A 1 179 ? 12.053 8.376 12.108 1.00 85.38 179 ALA A N 1
ATOM 1509 C CA . ALA A 1 179 ? 12.627 7.927 10.842 1.00 85.38 179 ALA A CA 1
ATOM 1510 C C . ALA A 1 179 ? 13.081 9.076 9.913 1.00 85.38 179 ALA A C 1
ATOM 1512 O O . ALA A 1 179 ? 13.914 8.844 9.034 1.00 85.38 179 ALA A O 1
ATOM 1513 N N . LEU A 1 180 ? 12.542 10.291 10.083 1.00 83.94 180 LEU A N 1
ATOM 1514 C CA . LEU A 1 180 ? 13.021 11.507 9.411 1.00 83.94 180 LEU A CA 1
ATOM 1515 C C . LEU A 1 180 ? 14.307 12.044 10.040 1.00 83.94 180 LEU A C 1
ATOM 1517 O O . LEU A 1 180 ? 15.157 12.548 9.320 1.00 83.94 180 LEU A O 1
ATOM 1521 N N . SER A 1 181 ? 14.442 11.951 11.365 1.00 80.56 181 SER A N 1
ATOM 1522 C CA . SER A 1 181 ? 15.579 12.506 12.112 1.00 80.56 181 SER A CA 1
ATOM 1523 C C . SER A 1 181 ? 16.881 11.708 11.964 1.00 80.56 181 SER A C 1
ATOM 1525 O O . SER A 1 181 ? 17.904 12.103 12.519 1.00 80.56 181 SER A O 1
ATOM 1527 N N . CYS A 1 182 ? 16.865 10.578 11.253 1.00 79.62 182 CYS A N 1
ATOM 1528 C CA . CYS A 1 182 ? 18.072 9.822 10.937 1.00 79.62 182 CYS A CA 1
ATOM 1529 C C . CYS A 1 182 ? 18.936 10.552 9.894 1.00 79.62 182 CYS A C 1
ATOM 1531 O O . CYS A 1 182 ? 18.410 11.208 9.000 1.00 79.62 182 CYS A O 1
ATOM 1533 N N . GLU A 1 183 ? 20.259 10.355 9.956 1.00 67.38 183 GLU A N 1
ATOM 1534 C CA . GLU A 1 183 ? 21.236 10.919 9.002 1.00 67.38 183 GLU A CA 1
ATOM 1535 C C . GLU A 1 183 ? 20.873 10.621 7.538 1.00 67.38 183 GLU A C 1
ATOM 1537 O O . GLU A 1 183 ? 21.048 11.455 6.654 1.00 67.38 183 GLU A O 1
ATOM 1542 N N . THR A 1 184 ? 20.299 9.441 7.295 1.00 71.31 184 THR A N 1
ATOM 1543 C CA . THR A 1 184 ? 19.660 9.089 6.028 1.00 71.31 184 THR A CA 1
ATOM 1544 C C . THR A 1 184 ? 18.169 8.840 6.270 1.00 71.31 184 THR A C 1
ATOM 1546 O O . THR A 1 184 ? 17.801 7.810 6.843 1.00 71.31 184 THR A O 1
ATOM 1549 N N . PRO A 1 185 ? 17.285 9.771 5.863 1.00 72.44 185 PRO A N 1
ATOM 1550 C CA . PRO A 1 185 ? 15.852 9.620 6.070 1.00 72.44 185 PRO A CA 1
ATOM 1551 C C . PRO A 1 185 ? 15.314 8.335 5.439 1.00 72.44 185 PRO A C 1
ATOM 1553 O O . PRO A 1 185 ? 15.401 8.115 4.227 1.00 72.44 185 PRO A O 1
ATOM 1556 N N . ALA A 1 186 ? 14.695 7.488 6.259 1.00 86.31 186 ALA A N 1
ATOM 1557 C CA . ALA A 1 186 ? 14.130 6.222 5.811 1.00 86.31 186 ALA A CA 1
ATOM 1558 C C . ALA A 1 186 ? 12.731 6.440 5.207 1.00 86.31 186 ALA A C 1
ATOM 1560 O O . ALA A 1 186 ? 11.717 6.034 5.777 1.00 86.31 186 ALA A O 1
ATOM 1561 N N . LEU A 1 187 ? 12.660 7.079 4.031 1.00 89.19 187 LEU A N 1
ATOM 1562 C CA . LEU A 1 187 ? 11.405 7.433 3.336 1.00 89.19 187 LEU A CA 1
ATOM 1563 C C . LEU A 1 187 ? 10.429 6.252 3.190 1.00 89.19 187 LEU A C 1
ATOM 1565 O O . LEU A 1 187 ? 9.209 6.423 3.285 1.00 89.19 187 LEU A O 1
ATOM 1569 N N . HIS A 1 188 ? 10.952 5.034 3.018 1.00 89.19 188 HIS A N 1
ATOM 1570 C CA . HIS A 1 188 ? 10.142 3.819 2.996 1.00 89.19 188 HIS A CA 1
ATOM 1571 C C . HIS A 1 188 ? 9.428 3.562 4.332 1.00 89.19 188 HIS A C 1
ATOM 1573 O O . HIS A 1 188 ? 8.218 3.311 4.346 1.00 89.19 188 HIS A O 1
ATOM 1579 N N . GLU A 1 189 ? 10.149 3.664 5.449 1.00 88.94 189 GLU A N 1
ATOM 1580 C CA . GLU A 1 189 ? 9.599 3.475 6.794 1.00 88.94 189 GLU A CA 1
ATOM 1581 C C . GLU A 1 189 ? 8.607 4.586 7.142 1.00 88.94 189 GLU A C 1
ATOM 1583 O O . GLU A 1 189 ? 7.475 4.297 7.543 1.00 88.94 189 GLU A O 1
ATOM 1588 N N . ILE A 1 190 ? 8.958 5.848 6.862 1.00 90.25 190 ILE A N 1
ATOM 1589 C CA . ILE A 1 190 ? 8.060 7.007 7.006 1.00 90.25 190 ILE A CA 1
ATOM 1590 C C . ILE A 1 190 ? 6.735 6.723 6.295 1.00 90.25 190 ILE A C 1
ATOM 1592 O O . ILE A 1 190 ? 5.656 6.777 6.892 1.00 90.25 190 ILE A O 1
ATOM 1596 N N . ARG A 1 191 ? 6.795 6.310 5.025 1.00 93.25 191 ARG A N 1
ATOM 1597 C CA . ARG A 1 191 ? 5.608 5.954 4.244 1.00 93.25 191 ARG A CA 1
ATOM 1598 C C . ARG A 1 191 ? 4.797 4.829 4.880 1.00 93.25 191 ARG A C 1
ATOM 1600 O O . ARG A 1 191 ? 3.564 4.893 4.848 1.00 93.25 191 ARG A O 1
ATOM 1607 N N . ILE A 1 192 ? 5.437 3.784 5.411 1.00 90.62 192 ILE A N 1
ATOM 1608 C CA . ILE A 1 192 ? 4.739 2.685 6.095 1.00 90.62 192 ILE A CA 1
ATOM 1609 C C . ILE A 1 192 ? 3.926 3.230 7.270 1.00 90.62 192 ILE A C 1
ATOM 1611 O O . ILE A 1 192 ? 2.750 2.873 7.414 1.00 90.62 192 ILE A O 1
ATOM 1615 N N . HIS A 1 193 ? 4.538 4.073 8.099 1.00 90.88 193 HIS A N 1
ATOM 1616 C CA . HIS A 1 193 ? 3.898 4.667 9.266 1.00 90.88 193 HIS A CA 1
ATOM 1617 C C . HIS A 1 193 ? 2.735 5.578 8.871 1.00 90.88 193 HIS A C 1
ATOM 1619 O O . HIS A 1 193 ? 1.604 5.339 9.303 1.00 90.88 193 HIS A O 1
ATOM 1625 N N . LEU A 1 194 ? 2.961 6.510 7.944 1.00 92.50 194 LEU A N 1
ATOM 1626 C CA . LEU A 1 194 ? 1.928 7.435 7.483 1.00 92.50 194 LEU A CA 1
ATOM 1627 C C . LEU A 1 194 ? 0.760 6.729 6.783 1.00 92.50 194 LEU A C 1
ATOM 1629 O O . LEU A 1 194 ? -0.393 7.097 6.995 1.00 92.50 194 LEU A O 1
ATOM 1633 N N . LYS A 1 195 ? 1.004 5.673 5.992 1.00 92.50 195 LYS A N 1
ATOM 1634 C CA . LYS A 1 195 ? -0.087 4.893 5.378 1.00 92.50 195 LYS A CA 1
ATOM 1635 C C . LYS A 1 195 ? -0.936 4.173 6.419 1.00 92.50 195 LYS A C 1
ATOM 1637 O O . LYS A 1 195 ? -2.150 4.085 6.246 1.00 92.50 195 LYS A O 1
ATOM 1642 N N . LYS A 1 196 ? -0.330 3.652 7.491 1.00 90.06 196 LYS A N 1
ATOM 1643 C CA . LYS A 1 196 ? -1.088 3.042 8.596 1.00 90.06 196 LYS A CA 1
ATOM 1644 C C . LYS A 1 196 ? -1.960 4.088 9.293 1.00 90.06 196 LYS A C 1
ATOM 1646 O O . LYS A 1 196 ? -3.142 3.810 9.489 1.00 90.06 196 LYS A O 1
ATOM 1651 N N . SER A 1 197 ? -1.410 5.271 9.579 1.00 90.56 197 SER A N 1
ATOM 1652 C CA . SER A 1 197 ? -2.157 6.409 10.131 1.00 90.56 197 SER A CA 1
ATOM 1653 C C . SER A 1 197 ? -3.305 6.822 9.212 1.00 90.56 197 SER A C 1
ATOM 1655 O O . SER A 1 197 ? -4.441 6.906 9.663 1.00 90.56 197 SER A O 1
ATOM 1657 N N . GLN A 1 198 ? -3.049 6.957 7.906 1.00 92.38 198 GLN A N 1
ATOM 1658 C CA . GLN A 1 198 ? -4.059 7.324 6.913 1.00 92.38 198 GLN A CA 1
ATOM 1659 C C . GLN A 1 198 ? -5.223 6.331 6.901 1.00 92.38 198 GLN A C 1
ATOM 1661 O O . GLN A 1 198 ? -6.372 6.750 6.926 1.00 92.38 198 GLN A O 1
ATOM 1666 N N . TYR A 1 199 ? -4.956 5.020 6.873 1.00 91.12 199 TYR A N 1
ATOM 1667 C CA . TYR A 1 199 ? -6.036 4.029 6.865 1.00 91.12 199 TYR A CA 1
ATOM 1668 C C . TYR A 1 199 ? -6.842 4.019 8.160 1.00 91.12 199 TYR A C 1
ATOM 1670 O O . TYR A 1 199 ? -8.034 3.733 8.110 1.00 91.12 199 TYR A O 1
ATOM 1678 N N . LEU A 1 200 ? -6.213 4.295 9.305 1.00 86.56 200 LEU A N 1
ATOM 1679 C CA . LEU A 1 200 ? -6.924 4.381 10.576 1.00 86.56 200 LEU A CA 1
ATOM 1680 C C . LEU A 1 200 ? -7.786 5.649 10.631 1.00 86.56 200 LEU A C 1
ATOM 1682 O O . LEU A 1 200 ? -8.983 5.536 10.868 1.00 86.56 200 LEU A O 1
ATOM 1686 N N . LEU A 1 201 ? -7.221 6.818 10.312 1.00 85.94 201 LEU A N 1
ATOM 1687 C CA . LEU A 1 201 ? -7.965 8.079 10.246 1.00 85.94 201 LEU A CA 1
ATOM 1688 C C . LEU A 1 201 ? -9.094 8.031 9.214 1.00 85.94 201 LEU A C 1
ATOM 1690 O O . LEU A 1 201 ? -10.186 8.497 9.496 1.00 85.94 201 LEU A O 1
ATOM 1694 N N . GLU A 1 202 ? -8.891 7.397 8.058 1.00 86.88 202 GLU A N 1
ATOM 1695 C CA . GLU A 1 202 ? -9.949 7.233 7.054 1.00 86.88 202 GLU A CA 1
ATOM 1696 C C . GLU A 1 202 ? -11.157 6.473 7.614 1.00 86.88 202 GLU A C 1
ATOM 1698 O O . GLU A 1 202 ? -12.300 6.792 7.287 1.00 86.88 202 GLU A O 1
ATOM 1703 N N . ILE A 1 203 ? -10.912 5.466 8.458 1.00 78.94 203 ILE A N 1
ATOM 1704 C CA . ILE A 1 203 ? -11.979 4.731 9.137 1.00 78.94 203 ILE A CA 1
ATOM 1705 C C . ILE A 1 203 ? -12.692 5.645 10.138 1.00 78.94 203 ILE A C 1
ATOM 1707 O O . ILE A 1 203 ? -13.917 5.601 10.212 1.00 78.94 203 ILE A O 1
ATOM 1711 N N . LEU A 1 204 ? -11.938 6.460 10.881 1.00 77.25 204 LEU A N 1
ATOM 1712 C CA . LEU A 1 204 ? -12.469 7.384 11.883 1.00 77.25 204 LEU A CA 1
ATOM 1713 C C . LEU A 1 204 ? -13.309 8.503 11.268 1.00 77.25 204 LEU A C 1
ATOM 1715 O O . LEU A 1 204 ? -14.450 8.678 11.666 1.00 77.25 204 LEU A O 1
ATOM 1719 N N . VAL A 1 205 ? -12.792 9.199 10.257 1.00 79.25 205 VAL A N 1
ATOM 1720 C CA . VAL A 1 205 ? -13.514 10.262 9.547 1.00 79.25 205 VAL A CA 1
ATOM 1721 C C . VAL A 1 205 ? -14.811 9.693 8.972 1.00 79.25 205 VAL A C 1
ATOM 1723 O O . VAL A 1 205 ? -15.896 9.972 9.466 1.00 79.25 205 VAL A O 1
ATOM 1726 N N . LYS A 1 206 ? -14.692 8.742 8.039 1.00 76.88 206 LYS A N 1
ATOM 1727 C CA . LYS A 1 206 ? -15.822 8.272 7.228 1.00 76.88 206 LYS A CA 1
ATOM 1728 C C . LYS A 1 206 ? -16.931 7.569 8.016 1.00 76.88 206 LYS A C 1
ATOM 1730 O O . LYS A 1 206 ? -18.060 7.481 7.535 1.00 76.88 206 LYS A O 1
ATOM 1735 N N . TYR A 1 207 ? -16.603 6.968 9.157 1.00 70.56 207 TYR A N 1
ATOM 1736 C CA . TYR A 1 207 ? -17.545 6.132 9.904 1.00 70.56 207 TYR A CA 1
ATOM 1737 C C . TYR A 1 207 ? -17.674 6.518 11.370 1.00 70.56 207 TYR A C 1
ATOM 1739 O O . TYR A 1 207 ? -18.331 5.797 12.103 1.00 70.56 207 TYR A O 1
ATOM 1747 N N . PHE A 1 208 ? -17.067 7.599 11.840 1.00 66.44 208 PHE A N 1
ATOM 1748 C CA . PHE A 1 208 ? -17.320 8.109 13.192 1.00 66.44 208 PHE A CA 1
ATOM 1749 C C . PHE A 1 208 ? -17.636 9.597 13.199 1.00 66.44 208 PHE A C 1
ATOM 1751 O O . PHE A 1 208 ? -17.723 10.181 14.271 1.00 66.44 208 PHE A O 1
ATOM 1758 N N . HIS A 1 209 ? -17.867 10.168 12.017 1.00 68.94 209 HIS A N 1
ATOM 1759 C CA . HIS A 1 209 ? -18.258 11.555 11.832 1.00 68.94 209 HIS A CA 1
ATOM 1760 C C . HIS A 1 209 ? -17.270 12.551 12.456 1.00 68.94 209 HIS A C 1
ATOM 1762 O O . HIS A 1 209 ? -17.667 13.558 13.028 1.00 68.94 209 HIS A O 1
ATOM 1768 N N . LEU A 1 210 ? -15.970 12.231 12.395 1.00 70.50 210 LEU A N 1
ATOM 1769 C CA . LEU A 1 210 ? -14.903 13.107 12.891 1.00 70.50 210 LEU A CA 1
ATOM 1770 C C . LEU A 1 210 ? -14.409 14.083 11.813 1.00 70.50 210 LEU A C 1
ATOM 1772 O O . LEU A 1 210 ? -13.307 14.613 11.946 1.00 70.50 210 LEU A O 1
ATOM 1776 N N . GLU A 1 211 ? -15.165 14.288 10.726 1.00 71.44 211 GLU A N 1
ATOM 1777 C CA . GLU A 1 211 ? -14.816 15.267 9.694 1.00 71.44 211 GLU A CA 1
ATOM 1778 C C . GLU A 1 211 ? -14.507 16.628 10.332 1.00 71.44 211 GLU A C 1
ATOM 1780 O O . GLU A 1 211 ? -13.405 17.137 10.161 1.00 71.44 211 GLU A O 1
ATOM 1785 N N . ASP A 1 212 ? -15.397 17.156 11.167 1.00 70.12 212 ASP A N 1
ATOM 1786 C CA . ASP A 1 212 ? -15.250 18.514 11.707 1.00 70.12 212 ASP A CA 1
ATOM 1787 C C . ASP A 1 212 ? -14.013 18.695 12.607 1.00 70.12 212 ASP A C 1
ATOM 1789 O O . ASP A 1 212 ? -13.521 19.808 12.762 1.00 70.12 212 ASP A O 1
ATOM 1793 N N . ILE A 1 213 ? -13.469 17.602 13.157 1.00 68.81 213 ILE A N 1
ATOM 1794 C CA . ILE A 1 213 ? -12.328 17.640 14.082 1.00 68.81 213 ILE A CA 1
ATOM 1795 C C . ILE A 1 213 ? -10.997 17.491 13.338 1.00 68.81 213 ILE A C 1
ATOM 1797 O O . ILE A 1 213 ? -10.042 18.197 13.635 1.00 68.81 213 ILE A O 1
ATOM 1801 N N . ILE A 1 214 ? -10.904 16.565 12.376 1.00 76.38 214 ILE A N 1
ATOM 1802 C CA . ILE A 1 214 ? -9.614 16.157 11.783 1.00 76.38 214 ILE A CA 1
ATOM 1803 C C . ILE A 1 214 ? -9.558 16.271 10.252 1.00 76.38 214 ILE A C 1
ATOM 1805 O O . ILE A 1 214 ? -8.618 15.747 9.650 1.00 76.38 214 ILE A O 1
ATOM 1809 N N . HIS A 1 215 ? -10.530 16.913 9.590 1.00 78.56 215 HIS A N 1
ATOM 1810 C CA . HIS A 1 215 ? -10.601 16.954 8.121 1.00 78.56 215 HIS A CA 1
ATOM 1811 C C . HIS A 1 215 ? -9.348 17.548 7.463 1.00 78.56 215 HIS A C 1
ATOM 1813 O O . HIS A 1 215 ? -8.764 16.892 6.598 1.00 78.56 215 HIS A O 1
ATOM 1819 N N . ASP A 1 216 ? -8.887 18.725 7.903 1.00 84.19 216 ASP A N 1
ATOM 1820 C CA . ASP A 1 216 ? -7.707 19.376 7.308 1.00 84.19 216 ASP A CA 1
ATOM 1821 C C . ASP A 1 216 ? -6.437 18.528 7.483 1.00 84.19 216 ASP A C 1
ATOM 1823 O O . ASP A 1 216 ? -5.735 18.214 6.516 1.00 84.19 216 ASP A O 1
ATOM 1827 N N . SER A 1 217 ? -6.195 18.045 8.704 1.00 86.06 217 SER A N 1
ATOM 1828 C CA . SER A 1 217 ? -5.067 17.164 9.012 1.00 86.06 217 SER A CA 1
ATOM 1829 C C . SER A 1 217 ? -5.131 15.855 8.214 1.00 86.06 217 SER A C 1
ATOM 1831 O O . SER A 1 217 ? -4.124 15.379 7.679 1.00 86.06 217 SER A O 1
ATOM 1833 N N . PHE A 1 218 ? -6.320 15.269 8.062 1.00 88.12 218 PHE A N 1
ATOM 1834 C CA . PHE A 1 218 ? -6.510 14.062 7.264 1.00 88.12 218 PHE A CA 1
ATOM 1835 C C . PHE A 1 218 ? -6.233 14.301 5.773 1.00 88.12 218 PHE A C 1
ATOM 1837 O O . PHE A 1 218 ? -5.591 13.465 5.126 1.00 88.12 218 PHE A O 1
ATOM 1844 N N . ASP A 1 219 ? -6.653 15.437 5.218 1.00 89.50 219 ASP A N 1
ATOM 1845 C CA . ASP A 1 219 ? -6.390 15.775 3.820 1.00 89.50 219 ASP A CA 1
ATOM 1846 C C . ASP A 1 219 ? -4.922 16.133 3.563 1.00 89.50 219 ASP A C 1
ATOM 1848 O O . ASP A 1 219 ? -4.352 15.684 2.560 1.00 89.50 219 ASP A O 1
ATOM 1852 N N . ARG A 1 220 ? -4.260 16.829 4.494 1.00 91.31 220 ARG A N 1
ATOM 1853 C CA . ARG A 1 220 ? -2.798 17.006 4.491 1.00 91.31 220 ARG A CA 1
ATOM 1854 C C . ARG A 1 220 ? -2.078 15.655 4.478 1.00 91.31 220 ARG A C 1
ATOM 1856 O O . ARG A 1 220 ? -1.254 15.401 3.595 1.00 91.31 220 ARG A O 1
ATOM 1863 N N . LEU A 1 221 ? -2.454 14.730 5.366 1.00 91.81 221 LEU A N 1
ATOM 1864 C CA . LEU A 1 221 ? -1.893 13.375 5.398 1.00 91.81 221 LEU A CA 1
ATOM 1865 C C . LEU A 1 221 ? -2.137 12.612 4.085 1.00 91.81 221 LEU A C 1
ATOM 1867 O O . LEU A 1 221 ? -1.252 11.903 3.593 1.00 91.81 221 LEU A O 1
ATOM 1871 N N . LYS A 1 222 ? -3.321 12.745 3.475 1.00 92.81 222 LYS A N 1
ATOM 1872 C CA . LYS A 1 222 ? -3.617 12.143 2.163 1.00 92.81 222 LYS A CA 1
ATOM 1873 C C . LYS A 1 222 ? -2.698 12.680 1.071 1.00 92.81 222 LYS A C 1
ATOM 1875 O O . LYS A 1 222 ? -2.185 11.877 0.294 1.00 92.81 222 LYS A O 1
ATOM 1880 N N . LYS A 1 223 ? -2.449 13.992 1.031 1.00 93.94 223 LYS A N 1
ATOM 1881 C CA . LYS A 1 223 ? -1.524 14.616 0.069 1.00 93.94 223 L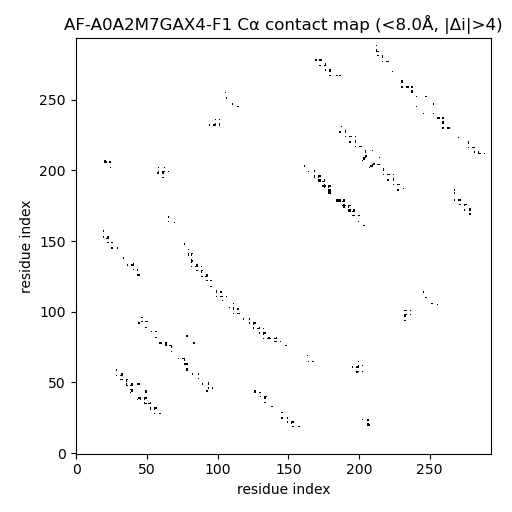YS A CA 1
ATOM 1882 C C . LYS A 1 223 ? -0.098 14.092 0.257 1.00 93.94 223 LYS A C 1
ATOM 1884 O O . LYS A 1 223 ? 0.491 13.579 -0.694 1.00 93.94 223 LYS A O 1
ATOM 1889 N N . ILE A 1 224 ? 0.413 14.103 1.489 1.00 93.69 224 ILE A N 1
ATOM 1890 C CA . ILE A 1 224 ? 1.750 13.583 1.827 1.00 93.69 224 ILE A CA 1
ATOM 1891 C C . ILE A 1 224 ? 1.893 12.113 1.409 1.00 93.69 224 ILE A C 1
ATOM 1893 O O . ILE A 1 224 ? 2.823 11.719 0.703 1.00 93.69 224 ILE A O 1
ATOM 1897 N N . THR A 1 225 ? 0.936 11.275 1.802 1.00 94.31 225 THR A N 1
ATOM 1898 C CA . THR A 1 225 ? 0.981 9.838 1.507 1.00 94.31 225 THR A CA 1
ATOM 1899 C C . THR A 1 225 ? 0.726 9.499 0.037 1.00 94.31 225 THR A C 1
ATOM 1901 O O . THR A 1 225 ? 1.045 8.381 -0.379 1.00 94.31 225 THR A O 1
ATOM 1904 N N . ALA A 1 226 ? 0.122 10.398 -0.745 1.00 94.75 226 ALA A N 1
ATOM 1905 C CA . ALA A 1 226 ? 0.018 10.269 -2.197 1.00 94.75 226 ALA A CA 1
ATOM 1906 C C . ALA A 1 226 ? 1.380 10.518 -2.855 1.00 94.75 226 ALA A C 1
ATOM 1908 O O . ALA A 1 226 ? 1.827 9.685 -3.642 1.00 94.75 226 ALA A O 1
ATOM 1909 N N . ARG A 1 227 ? 2.088 11.577 -2.444 1.00 94.88 227 ARG A N 1
ATOM 1910 C CA . ARG A 1 227 ? 3.446 11.893 -2.919 1.00 94.88 227 ARG A CA 1
ATOM 1911 C C . ARG A 1 227 ? 4.448 10.790 -2.591 1.00 94.88 227 ARG A C 1
ATOM 1913 O O . ARG A 1 227 ? 5.119 10.288 -3.484 1.00 94.88 227 ARG A O 1
ATOM 1920 N N . LEU A 1 228 ? 4.458 10.312 -1.345 1.00 94.38 228 LEU A N 1
ATOM 1921 C CA . LEU A 1 228 ? 5.243 9.135 -0.947 1.00 94.38 228 LEU A CA 1
ATOM 1922 C C . LEU A 1 228 ? 4.818 7.859 -1.692 1.00 94.38 228 LEU A C 1
ATOM 1924 O O . LEU A 1 228 ? 5.590 6.911 -1.807 1.00 94.38 228 LEU A O 1
ATOM 1928 N N . GLY A 1 229 ? 3.572 7.795 -2.170 1.00 93.44 229 GLY A N 1
ATOM 1929 C CA . GLY A 1 229 ? 3.101 6.738 -3.060 1.00 93.44 229 GLY A CA 1
ATOM 1930 C C . GLY A 1 229 ? 3.862 6.740 -4.382 1.00 93.44 229 GLY A C 1
ATOM 1931 O O . GLY A 1 229 ? 4.468 5.727 -4.708 1.00 93.44 229 GLY A O 1
ATOM 1932 N N . ILE A 1 230 ? 3.876 7.887 -5.064 1.00 93.94 230 ILE A N 1
ATOM 1933 C CA . ILE A 1 230 ? 4.582 8.095 -6.337 1.00 93.94 230 ILE A CA 1
ATOM 1934 C C . ILE A 1 230 ? 6.081 7.837 -6.170 1.00 93.94 230 ILE A C 1
ATOM 1936 O O . ILE A 1 230 ? 6.645 7.031 -6.905 1.00 93.94 230 ILE A O 1
ATOM 1940 N N . TRP A 1 231 ? 6.698 8.439 -5.148 1.00 95.44 231 TRP A N 1
ATOM 1941 C CA . TRP A 1 231 ? 8.113 8.226 -4.836 1.00 95.44 231 TRP A CA 1
ATOM 1942 C C . TRP A 1 231 ? 8.445 6.739 -4.653 1.00 95.44 231 TRP A C 1
ATOM 1944 O O . TRP A 1 231 ? 9.402 6.238 -5.227 1.00 95.44 231 TRP A O 1
ATOM 1954 N N . HIS A 1 232 ? 7.637 5.999 -3.889 1.00 94.06 232 HIS A N 1
ATOM 1955 C CA . HIS A 1 232 ? 7.881 4.575 -3.655 1.00 94.06 232 HIS A CA 1
ATOM 1956 C C . HIS A 1 232 ? 7.754 3.744 -4.936 1.00 94.06 232 HIS A C 1
ATOM 1958 O O . HIS A 1 232 ? 8.469 2.761 -5.113 1.00 94.06 232 HIS A O 1
ATOM 1964 N N . ASP A 1 233 ? 6.804 4.092 -5.798 1.00 94.19 233 ASP A N 1
ATOM 1965 C CA . ASP A 1 233 ? 6.599 3.405 -7.069 1.00 94.19 233 ASP A CA 1
ATOM 1966 C C . ASP A 1 233 ? 7.819 3.605 -7.994 1.00 94.19 233 ASP A C 1
ATOM 1968 O O . ASP A 1 233 ? 8.282 2.645 -8.613 1.00 94.19 233 ASP A O 1
ATOM 1972 N N . GLN A 1 234 ? 8.408 4.806 -7.989 1.00 94.88 234 GLN A N 1
ATOM 1973 C CA . GLN A 1 234 ? 9.670 5.115 -8.672 1.00 94.88 234 GLN A CA 1
ATOM 1974 C C . GLN A 1 234 ? 10.881 4.430 -8.023 1.00 94.88 234 GLN A C 1
ATOM 1976 O O . GLN A 1 234 ? 11.704 3.865 -8.736 1.00 94.88 234 GLN A O 1
ATOM 1981 N N . GLU A 1 235 ? 10.962 4.393 -6.691 1.00 94.44 235 GLU A N 1
ATOM 1982 C CA . GLU A 1 235 ? 12.033 3.722 -5.936 1.00 94.44 235 GLU A CA 1
ATOM 1983 C C . GLU A 1 235 ? 12.089 2.224 -6.249 1.00 94.44 235 GLU A C 1
ATOM 1985 O O . GLU A 1 235 ? 13.139 1.679 -6.587 1.00 94.44 235 GLU A O 1
ATOM 1990 N N . VAL A 1 236 ? 10.939 1.544 -6.209 1.00 92.31 236 VAL A N 1
ATOM 1991 C CA . VAL A 1 236 ? 10.853 0.119 -6.562 1.00 92.31 236 VAL A CA 1
ATOM 1992 C C . VAL A 1 236 ? 11.299 -0.119 -8.004 1.00 92.31 236 VAL A C 1
ATOM 1994 O O . VAL A 1 236 ? 11.917 -1.145 -8.293 1.00 92.31 236 VAL A O 1
ATOM 1997 N N . PHE A 1 237 ? 10.999 0.810 -8.911 1.00 94.56 237 PHE A N 1
ATOM 1998 C CA . PHE A 1 237 ? 11.430 0.716 -10.298 1.00 94.56 237 PHE A CA 1
ATOM 1999 C C . PHE A 1 237 ? 12.929 1.018 -10.480 1.00 94.56 237 PHE A C 1
ATOM 2001 O O . PHE A 1 237 ? 13.603 0.279 -11.192 1.00 94.56 237 PHE A O 1
ATOM 2008 N N . ALA A 1 238 ? 13.494 2.001 -9.775 1.00 92.81 238 ALA A N 1
ATOM 2009 C CA . ALA A 1 238 ? 14.933 2.276 -9.775 1.00 92.81 238 ALA A CA 1
ATOM 2010 C C . ALA A 1 238 ? 15.736 1.051 -9.303 1.00 92.81 238 ALA A C 1
ATOM 2012 O O . ALA A 1 238 ? 16.691 0.637 -9.959 1.00 92.81 238 ALA A O 1
ATOM 2013 N N . LEU A 1 239 ? 15.295 0.404 -8.218 1.00 91.12 239 LEU A N 1
ATOM 2014 C CA . LEU A 1 239 ? 15.888 -0.845 -7.727 1.00 91.12 239 LEU A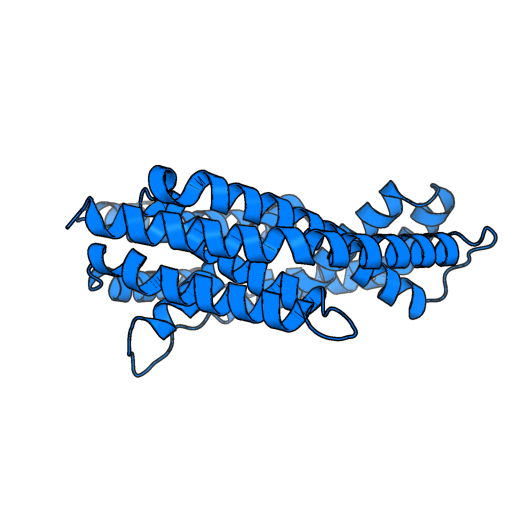 CA 1
ATOM 2015 C C . LEU A 1 239 ? 15.745 -2.001 -8.725 1.00 91.12 239 LEU A C 1
ATOM 2017 O O . LEU A 1 239 ? 16.586 -2.898 -8.761 1.00 91.12 239 LEU A O 1
ATOM 2021 N N . TYR A 1 240 ? 14.674 -2.010 -9.519 1.00 90.31 240 TYR A N 1
ATOM 2022 C CA . TYR A 1 240 ? 14.485 -2.989 -10.583 1.00 90.31 240 TYR A CA 1
ATOM 2023 C C . TYR A 1 240 ? 15.477 -2.761 -11.735 1.00 90.31 240 TYR A C 1
ATOM 2025 O O . TYR A 1 240 ? 16.146 -3.713 -12.134 1.00 90.31 240 TYR A O 1
ATOM 2033 N N . LEU A 1 241 ? 15.657 -1.514 -12.186 1.00 90.31 241 LEU A N 1
ATOM 2034 C CA . LEU A 1 241 ? 16.653 -1.143 -13.203 1.00 90.31 241 LEU A CA 1
ATOM 2035 C C . LEU A 1 241 ? 18.090 -1.457 -12.770 1.00 90.31 241 LEU A C 1
ATOM 2037 O O . LEU A 1 241 ? 18.907 -1.856 -13.586 1.00 90.31 241 LEU A O 1
ATOM 2041 N N . GLN A 1 242 ? 18.409 -1.327 -11.483 1.00 87.12 242 GLN A N 1
ATOM 2042 C CA . GLN A 1 242 ? 19.736 -1.691 -10.970 1.00 87.12 242 GLN A CA 1
ATOM 2043 C C . GLN A 1 242 ? 20.006 -3.203 -10.995 1.00 87.12 242 GLN A C 1
ATOM 2045 O O . GLN A 1 242 ? 21.159 -3.624 -10.971 1.00 87.12 242 GLN A O 1
ATOM 2050 N N . ARG A 1 243 ? 18.954 -4.030 -11.000 1.00 86.81 243 ARG A N 1
ATOM 2051 C CA . ARG A 1 243 ? 19.059 -5.498 -10.974 1.00 86.81 243 ARG A CA 1
ATOM 2052 C C . ARG A 1 243 ? 18.959 -6.138 -12.352 1.00 86.81 243 ARG A C 1
ATOM 2054 O O . ARG A 1 243 ? 19.345 -7.293 -12.494 1.00 86.81 243 ARG A O 1
ATOM 2061 N N . GLN A 1 244 ? 18.385 -5.435 -13.319 1.00 80.75 244 GLN A N 1
ATOM 2062 C CA . GLN A 1 244 ? 18.102 -5.943 -14.655 1.00 80.75 244 GLN A CA 1
ATOM 2063 C C . GLN A 1 244 ? 18.839 -5.097 -15.685 1.00 80.75 244 GLN A C 1
ATOM 2065 O O . GLN A 1 244 ? 18.732 -3.876 -15.687 1.00 80.75 244 GLN A O 1
ATOM 2070 N N . THR A 1 245 ? 19.569 -5.743 -16.586 1.00 75.25 245 THR A N 1
ATOM 2071 C CA . THR A 1 245 ? 20.225 -5.055 -17.698 1.00 75.25 245 THR A CA 1
ATOM 2072 C C . THR A 1 245 ? 19.210 -4.789 -18.801 1.00 75.25 245 THR A C 1
ATOM 2074 O O . THR A 1 245 ? 18.752 -5.722 -19.460 1.00 75.25 245 THR A O 1
ATOM 2077 N N . PHE A 1 246 ? 18.871 -3.519 -19.000 1.00 78.25 246 PHE A N 1
ATOM 2078 C CA . PHE A 1 246 ? 18.143 -3.049 -20.174 1.00 78.25 246 PHE A CA 1
ATOM 2079 C C . PHE A 1 246 ? 19.128 -2.392 -21.136 1.00 78.25 246 PHE A C 1
ATOM 2081 O O . PHE A 1 246 ? 19.994 -1.634 -20.694 1.00 78.25 246 PHE A O 1
ATOM 2088 N N . GLU A 1 247 ? 18.987 -2.672 -22.431 1.00 76.25 247 GLU A N 1
ATOM 2089 C CA . GLU A 1 247 ? 19.660 -1.895 -23.472 1.00 76.25 247 GLU A CA 1
ATOM 2090 C C . GLU A 1 247 ? 19.209 -0.435 -23.353 1.00 76.25 247 GLU A C 1
ATOM 2092 O O . GLU A 1 247 ? 18.014 -0.137 -23.339 1.00 76.25 247 GLU A O 1
ATOM 2097 N N . ASP A 1 248 ? 20.175 0.462 -23.178 1.00 79.19 248 ASP A N 1
ATOM 2098 C CA . ASP A 1 248 ? 19.939 1.871 -22.882 1.00 79.19 248 ASP A CA 1
ATOM 2099 C C . ASP A 1 248 ? 21.029 2.727 -23.530 1.00 79.19 248 ASP A C 1
ATOM 2101 O O . ASP A 1 248 ? 21.886 3.302 -22.860 1.00 79.19 248 ASP A O 1
ATOM 2105 N N . GLU A 1 249 ? 21.019 2.760 -24.863 1.00 73.00 249 GLU A N 1
ATOM 2106 C CA . GLU A 1 249 ? 22.005 3.497 -25.666 1.00 73.00 249 GLU A CA 1
ATOM 2107 C C . GLU A 1 249 ? 22.011 5.003 -25.350 1.00 73.00 249 GLU A C 1
ATOM 2109 O O . GLU A 1 249 ? 23.050 5.654 -25.415 1.00 73.00 249 GLU A O 1
ATOM 2114 N N . GLU A 1 250 ? 20.861 5.548 -24.946 1.00 82.19 250 GLU A N 1
ATOM 2115 C CA . GLU A 1 250 ? 20.667 6.975 -24.662 1.00 82.19 250 GLU A CA 1
ATOM 2116 C C . GLU A 1 250 ? 20.821 7.337 -23.167 1.00 82.19 250 GLU A C 1
ATOM 2118 O O . GLU A 1 250 ? 20.707 8.507 -22.793 1.00 82.19 250 GLU A O 1
ATOM 2123 N N . GLY A 1 251 ? 21.089 6.363 -22.289 1.00 89.31 251 GLY A N 1
ATOM 2124 C CA . GLY A 1 251 ? 21.326 6.600 -20.858 1.00 89.31 251 GLY A CA 1
ATOM 2125 C C . GLY A 1 251 ? 20.085 7.006 -20.042 1.00 89.31 251 GLY A C 1
ATOM 2126 O O . GLY A 1 251 ? 20.216 7.649 -18.990 1.00 89.31 251 GLY A O 1
ATOM 2127 N N . TRP A 1 252 ? 18.876 6.654 -20.488 1.00 91.56 252 TRP A N 1
ATOM 2128 C CA . TRP A 1 252 ? 17.611 6.927 -19.797 1.00 91.56 252 TRP A CA 1
ATOM 2129 C C . TRP A 1 252 ? 17.525 6.293 -18.412 1.00 91.56 252 TRP A C 1
ATOM 2131 O O . TRP A 1 252 ? 16.981 6.915 -17.497 1.00 91.56 252 TRP A O 1
ATOM 2141 N N . ASN A 1 253 ? 18.096 5.106 -18.214 1.00 92.00 253 ASN A N 1
ATOM 2142 C CA . ASN A 1 253 ? 18.116 4.427 -16.920 1.00 92.00 253 ASN A CA 1
ATOM 2143 C C . ASN A 1 253 ? 18.892 5.263 -15.899 1.00 92.00 253 ASN A C 1
ATOM 2145 O O . ASN A 1 253 ? 18.409 5.525 -14.796 1.00 92.00 253 ASN A O 1
ATOM 2149 N N . GLN A 1 254 ? 20.083 5.737 -16.279 1.00 91.25 254 GLN A N 1
ATOM 2150 C CA . GLN A 1 254 ? 20.904 6.584 -15.411 1.00 91.25 254 GLN A CA 1
ATOM 2151 C C . GLN A 1 254 ? 20.242 7.940 -15.159 1.00 91.25 254 GLN A C 1
ATOM 2153 O O . GLN A 1 254 ? 20.281 8.449 -14.035 1.00 91.25 254 GLN A O 1
ATOM 2158 N N . LYS A 1 255 ? 19.599 8.514 -16.183 1.00 93.81 255 LYS A N 1
ATOM 2159 C CA . LYS A 1 255 ? 18.833 9.758 -16.063 1.00 93.81 255 LYS A CA 1
ATOM 2160 C C . LYS A 1 255 ? 17.672 9.611 -15.077 1.00 93.81 255 LYS A C 1
ATOM 2162 O O . LYS A 1 255 ? 17.540 10.454 -14.191 1.00 93.81 255 LYS A O 1
ATOM 2167 N N . PHE A 1 256 ? 16.885 8.539 -15.183 1.00 94.88 256 PHE A N 1
ATOM 2168 C CA . PHE A 1 256 ? 15.795 8.229 -14.258 1.00 94.88 256 PHE A CA 1
ATOM 2169 C C . PHE A 1 256 ? 16.304 8.089 -12.823 1.00 94.88 256 PHE A C 1
ATOM 2171 O O . PHE A 1 256 ? 15.810 8.768 -11.926 1.00 94.88 256 PHE A O 1
ATOM 2178 N N . ILE A 1 257 ? 17.340 7.269 -12.611 1.00 93.19 257 ILE A N 1
ATOM 2179 C CA . ILE A 1 257 ? 17.922 7.042 -11.281 1.00 93.19 257 ILE A CA 1
ATOM 2180 C C . ILE A 1 257 ? 18.415 8.361 -10.673 1.00 93.19 257 ILE A C 1
ATOM 2182 O O . ILE A 1 257 ? 18.129 8.647 -9.513 1.00 93.19 257 ILE A O 1
ATOM 2186 N N . ARG A 1 258 ? 19.109 9.202 -11.450 1.00 93.50 258 ARG A N 1
ATOM 2187 C CA . ARG A 1 258 ? 19.599 10.503 -10.974 1.00 93.50 258 ARG A CA 1
ATOM 2188 C C . ARG A 1 258 ? 18.456 11.432 -10.564 1.00 93.50 258 ARG A C 1
ATOM 2190 O O . ARG A 1 258 ? 18.522 12.029 -9.493 1.00 93.50 258 ARG A O 1
ATOM 2197 N N . GLN A 1 259 ? 17.421 11.547 -11.395 1.00 94.56 259 GLN A N 1
ATOM 2198 C CA . GLN A 1 259 ? 16.261 12.389 -11.091 1.00 94.56 259 GLN A CA 1
ATOM 2199 C C . GLN A 1 259 ? 15.495 11.875 -9.870 1.00 94.56 259 GLN A C 1
ATOM 2201 O O . GLN A 1 259 ? 15.098 12.665 -9.017 1.00 94.56 259 GLN A O 1
ATOM 2206 N N . HIS A 1 260 ? 15.353 10.556 -9.737 1.00 93.75 260 HIS A N 1
ATOM 2207 C CA . HIS A 1 260 ? 14.722 9.930 -8.578 1.00 93.75 260 HIS A CA 1
ATOM 2208 C C . HIS A 1 260 ? 15.497 10.188 -7.277 1.00 93.75 260 HIS A C 1
ATOM 2210 O O . HIS A 1 260 ? 14.897 10.532 -6.259 1.00 93.75 260 HIS A O 1
ATOM 2216 N N . LEU A 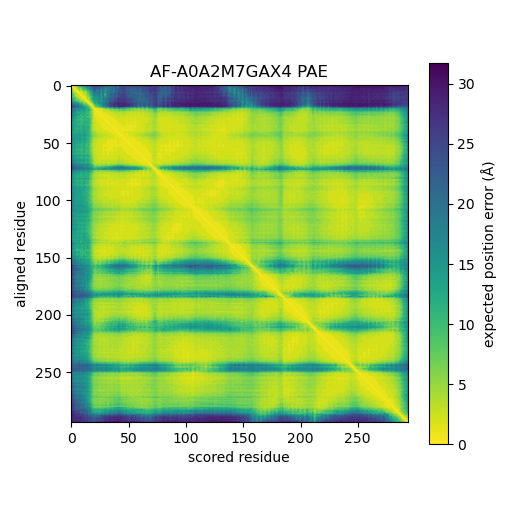1 261 ? 16.832 10.109 -7.301 1.00 91.44 261 LEU A N 1
ATOM 2217 C CA . LEU A 1 261 ? 17.672 10.443 -6.142 1.00 91.44 261 LEU A CA 1
ATOM 2218 C C . LEU A 1 261 ? 17.529 11.918 -5.734 1.00 91.44 261 LEU A C 1
ATOM 2220 O O . LEU A 1 261 ? 17.371 12.215 -4.551 1.00 91.44 261 LEU A O 1
ATOM 2224 N N . GLN A 1 262 ? 17.517 12.837 -6.704 1.00 92.56 262 GLN A N 1
ATOM 2225 C CA . GLN A 1 262 ? 17.293 14.266 -6.446 1.00 92.56 262 GLN A CA 1
ATOM 2226 C C . GLN A 1 262 ? 15.899 14.528 -5.855 1.00 92.56 262 GLN A C 1
ATOM 2228 O O . GLN A 1 262 ? 15.773 15.232 -4.854 1.00 92.56 262 GLN A O 1
ATOM 2233 N N . ALA A 1 263 ? 14.859 13.915 -6.427 1.00 92.25 263 ALA A N 1
ATOM 2234 C CA . ALA A 1 263 ? 13.491 14.021 -5.927 1.00 92.25 263 ALA A CA 1
ATOM 2235 C C . ALA A 1 263 ? 13.337 13.424 -4.518 1.00 92.25 263 ALA A C 1
ATOM 2237 O O . ALA A 1 263 ? 12.584 13.958 -3.706 1.00 92.25 263 ALA A O 1
ATOM 2238 N N . SER A 1 264 ? 14.068 12.349 -4.208 1.00 91.75 264 SER A N 1
ATOM 2239 C CA . SER A 1 264 ? 14.087 11.730 -2.877 1.00 91.75 264 SER A CA 1
ATOM 2240 C C . SER A 1 264 ? 14.652 12.679 -1.820 1.00 91.75 264 SER A C 1
ATOM 2242 O O . SER A 1 264 ? 14.050 12.830 -0.758 1.00 91.75 264 SER A O 1
ATOM 2244 N N . ALA A 1 265 ? 15.767 13.354 -2.121 1.00 89.69 265 ALA A N 1
ATOM 2245 C CA . ALA A 1 265 ? 16.371 14.329 -1.214 1.00 89.69 265 ALA A CA 1
ATOM 2246 C C . ALA A 1 265 ? 15.435 15.520 -0.956 1.00 89.69 265 ALA A C 1
ATOM 2248 O O . ALA A 1 265 ? 15.193 15.870 0.197 1.00 89.69 265 ALA A O 1
ATOM 2249 N N . LEU A 1 266 ? 14.841 16.085 -2.014 1.00 91.81 266 LEU A N 1
ATOM 2250 C CA . LEU A 1 266 ? 13.881 17.184 -1.889 1.00 91.81 266 LEU A CA 1
ATOM 2251 C C . LEU A 1 266 ? 12.651 16.774 -1.065 1.00 91.81 266 LEU A C 1
ATOM 2253 O O . LEU A 1 266 ? 12.241 17.493 -0.156 1.00 91.81 266 LEU A O 1
ATOM 2257 N N . LEU A 1 267 ? 12.090 15.592 -1.344 1.00 92.81 267 LEU A N 1
ATOM 2258 C CA . LEU A 1 267 ? 10.941 15.075 -0.607 1.00 92.81 267 LEU A CA 1
ATOM 2259 C C . LEU A 1 267 ? 11.262 14.892 0.879 1.00 92.81 267 LEU A C 1
ATOM 2261 O O . LEU A 1 267 ? 10.421 15.206 1.714 1.00 92.81 267 LEU A O 1
ATOM 2265 N N . ALA A 1 268 ? 12.453 14.402 1.225 1.00 89.38 268 ALA A N 1
ATOM 2266 C CA . ALA A 1 268 ? 12.859 14.260 2.620 1.00 89.38 268 ALA A CA 1
ATOM 2267 C C . ALA A 1 268 ? 12.886 15.612 3.352 1.00 89.38 268 ALA A C 1
ATOM 2269 O O . ALA A 1 268 ? 12.319 15.713 4.441 1.00 89.38 268 ALA A O 1
ATOM 2270 N N . THR A 1 269 ? 13.453 16.650 2.727 1.00 89.75 269 THR A N 1
ATOM 2271 C CA . THR A 1 269 ? 13.458 18.016 3.272 1.00 89.75 269 THR A CA 1
ATOM 2272 C C . THR A 1 269 ? 12.037 18.529 3.488 1.00 89.75 269 THR A C 1
ATOM 2274 O O . THR A 1 269 ? 11.686 18.924 4.595 1.00 89.75 269 THR A O 1
ATOM 2277 N N . GLU A 1 270 ? 11.170 18.438 2.481 1.00 91.50 270 GLU A N 1
ATOM 2278 C CA . GLU A 1 270 ? 9.790 18.917 2.606 1.00 91.50 270 GLU A CA 1
ATOM 2279 C C . GLU A 1 270 ? 8.981 18.167 3.679 1.00 91.50 270 GLU A C 1
ATOM 2281 O O . GLU A 1 270 ? 8.145 18.750 4.369 1.00 91.50 270 GLU A O 1
ATOM 2286 N N . LEU A 1 271 ? 9.206 16.858 3.833 1.00 90.81 271 LEU A N 1
ATOM 2287 C CA . LEU A 1 271 ? 8.541 16.067 4.870 1.00 90.81 271 LEU A CA 1
ATOM 2288 C C . LEU A 1 271 ? 9.025 16.425 6.275 1.00 90.81 271 LEU A C 1
ATOM 2290 O O . LEU A 1 271 ? 8.233 16.318 7.212 1.00 90.81 271 LEU A O 1
ATOM 2294 N N . SER A 1 272 ? 10.282 16.852 6.418 1.00 87.31 272 SER A N 1
ATOM 2295 C CA . SER A 1 272 ? 10.829 17.294 7.704 1.00 87.31 272 SER A CA 1
ATOM 2296 C C . SER A 1 272 ? 10.111 18.533 8.253 1.00 87.31 272 SER A C 1
ATOM 2298 O O . SER A 1 272 ? 9.985 18.663 9.465 1.00 87.31 272 SER A O 1
ATOM 2300 N N . GLU A 1 273 ? 9.550 19.367 7.375 1.00 88.00 273 GLU A N 1
ATOM 2301 C CA . GLU A 1 273 ? 8.717 20.517 7.743 1.00 88.00 273 GLU A CA 1
ATOM 2302 C C . GLU A 1 273 ? 7.247 20.103 7.941 1.00 88.00 273 GLU A C 1
ATOM 2304 O O . GLU A 1 273 ? 6.617 20.421 8.946 1.00 88.00 273 GLU A O 1
ATOM 2309 N N . GLN A 1 274 ? 6.690 19.321 7.008 1.00 89.75 274 GLN A N 1
ATOM 2310 C CA . GLN A 1 274 ? 5.249 19.034 6.981 1.00 89.75 274 GLN A CA 1
ATOM 2311 C C . GLN A 1 274 ? 4.774 18.038 8.048 1.00 89.75 274 GLN A C 1
ATOM 2313 O O . GLN A 1 274 ? 3.628 18.123 8.495 1.00 89.75 274 GLN A O 1
ATOM 2318 N N . ILE A 1 275 ? 5.592 17.041 8.414 1.00 86.31 275 ILE A N 1
ATOM 2319 C CA . ILE A 1 275 ? 5.169 15.984 9.349 1.00 86.31 275 ILE A CA 1
ATOM 2320 C C . ILE A 1 275 ? 5.043 16.510 10.789 1.00 86.31 275 ILE A C 1
ATOM 2322 O O . ILE A 1 275 ? 4.009 16.226 11.400 1.00 86.31 275 ILE A O 1
ATOM 2326 N N . PRO A 1 276 ? 6.008 17.272 11.343 1.00 86.38 276 PRO A N 1
ATOM 2327 C CA . PRO A 1 276 ? 5.849 17.888 12.662 1.00 86.38 276 PRO A CA 1
ATOM 2328 C C . PRO A 1 276 ? 4.629 18.813 12.742 1.00 86.38 276 PRO A C 1
ATOM 2330 O O . PRO A 1 276 ? 3.837 18.699 13.675 1.00 86.38 276 PRO A O 1
ATOM 2333 N N . ASP A 1 277 ? 4.409 19.646 11.722 1.00 86.62 277 ASP A N 1
ATOM 2334 C CA . ASP A 1 277 ? 3.234 20.521 11.645 1.00 86.62 277 ASP A CA 1
ATOM 2335 C C . ASP A 1 277 ? 1.920 19.736 11.642 1.00 86.62 277 ASP A C 1
ATOM 2337 O O . ASP A 1 277 ? 0.962 20.101 12.323 1.00 86.62 277 ASP A O 1
ATOM 2341 N N . LEU A 1 278 ? 1.862 18.631 10.891 1.00 85.69 278 LEU A N 1
ATOM 2342 C CA . LEU A 1 278 ? 0.703 17.739 10.870 1.00 85.69 278 LEU A CA 1
ATOM 2343 C C . LEU A 1 278 ? 0.440 17.111 12.245 1.00 85.69 278 LEU A C 1
ATOM 2345 O O . LEU A 1 278 ? -0.715 16.964 12.641 1.00 85.69 278 LEU A O 1
ATOM 2349 N N . ILE A 1 279 ? 1.495 16.716 12.957 1.00 81.06 279 ILE A N 1
ATOM 2350 C CA . ILE A 1 279 ? 1.383 16.160 14.307 1.00 81.06 279 ILE A CA 1
ATOM 2351 C C . ILE A 1 279 ? 0.812 17.208 15.256 1.00 81.06 279 ILE A C 1
ATOM 2353 O O . ILE A 1 279 ? -0.171 16.925 15.934 1.00 81.06 279 ILE A O 1
ATOM 2357 N N . ASN A 1 280 ? 1.371 18.419 15.254 1.00 82.62 280 ASN A N 1
ATOM 2358 C CA . ASN A 1 280 ? 0.902 19.517 16.097 1.00 82.62 280 ASN A CA 1
ATOM 2359 C C . ASN A 1 280 ? -0.563 19.868 15.807 1.00 82.62 280 ASN A C 1
ATOM 2361 O O . ASN A 1 280 ? -1.351 20.008 16.738 1.00 82.62 280 ASN A O 1
ATOM 2365 N N . ALA A 1 281 ? -0.954 19.947 14.532 1.00 83.00 281 ALA A N 1
ATOM 2366 C CA . ALA A 1 281 ? -2.341 20.204 14.147 1.00 83.00 281 ALA A CA 1
ATOM 2367 C C . ALA A 1 281 ? -3.296 19.116 14.665 1.00 83.00 281 ALA A C 1
ATOM 2369 O O . ALA A 1 281 ? -4.363 19.433 15.185 1.00 83.00 281 ALA A O 1
ATOM 2370 N N . LEU A 1 282 ? -2.896 17.841 14.581 1.00 77.25 282 LEU A N 1
ATOM 2371 C CA . LEU A 1 282 ? -3.674 16.738 15.144 1.00 77.25 282 LEU A CA 1
ATOM 2372 C C . LEU A 1 282 ? -3.766 16.822 16.672 1.00 77.25 282 LEU A C 1
ATOM 2374 O O . LEU A 1 282 ? -4.847 16.589 17.197 1.00 77.25 282 LEU A O 1
ATOM 2378 N N . TYR A 1 283 ? -2.691 17.185 17.379 1.00 72.31 283 TYR A N 1
ATOM 2379 C CA . TYR A 1 283 ? -2.727 17.381 18.834 1.00 72.31 283 TYR A CA 1
ATOM 2380 C C . TYR A 1 283 ? -3.731 18.465 19.239 1.00 72.31 283 TYR A C 1
ATOM 2382 O O . TYR A 1 283 ? -4.650 18.179 20.007 1.00 72.31 283 TYR A O 1
ATOM 2390 N N . TRP A 1 284 ? -3.614 19.668 18.671 1.00 66.25 284 TRP A N 1
ATOM 2391 C CA . TRP A 1 284 ? -4.498 20.795 18.989 1.00 66.25 284 TRP A CA 1
ATOM 2392 C C . TRP A 1 284 ? -5.971 20.478 18.716 1.00 66.25 284 TRP A C 1
ATOM 2394 O O . TRP A 1 284 ? -6.824 20.698 19.573 1.00 66.25 284 TRP A O 1
ATOM 2404 N N . GLN A 1 285 ? -6.261 19.863 17.566 1.00 67.56 285 GLN A N 1
ATOM 2405 C CA . GLN A 1 285 ? -7.617 19.440 17.203 1.00 67.56 285 GLN A CA 1
ATOM 2406 C C . GLN A 1 285 ? -8.194 18.408 18.180 1.00 67.56 285 GLN A C 1
ATOM 2408 O O . GLN A 1 285 ? -9.399 18.390 18.435 1.00 67.56 285 GLN A O 1
ATOM 2413 N N . THR A 1 286 ? -7.347 17.544 18.748 1.00 62.56 286 THR A N 1
ATOM 2414 C CA . THR A 1 286 ? -7.788 16.558 19.740 1.00 62.56 286 THR A CA 1
ATOM 2415 C C . THR A 1 286 ? -7.970 17.137 21.136 1.00 62.56 286 THR A C 1
ATOM 2417 O O . THR A 1 286 ? -8.872 16.685 21.834 1.00 62.56 286 THR A O 1
ATOM 2420 N N . GLU A 1 287 ? -7.184 18.138 21.537 1.00 61.88 287 GLU A N 1
ATOM 2421 C CA . GLU A 1 287 ? -7.357 18.802 22.832 1.00 61.88 287 GLU A CA 1
ATOM 2422 C C . GLU A 1 287 ? -8.605 19.697 22.833 1.00 61.88 287 GLU A C 1
ATOM 2424 O O . GLU A 1 287 ? -9.465 19.521 23.691 1.00 61.88 287 GLU A O 1
ATOM 2429 N N . GLU A 1 288 ? -8.802 20.565 21.834 1.00 56.03 288 GLU A N 1
ATOM 2430 C CA . GLU A 1 288 ? -9.999 21.428 21.752 1.00 56.03 288 GLU A CA 1
ATOM 2431 C C . GLU A 1 288 ? -11.305 20.629 21.548 1.00 56.03 288 GLU A C 1
ATOM 2433 O O . GLU A 1 288 ? -12.358 20.969 22.103 1.00 56.03 288 GLU A O 1
ATOM 2438 N N . GLY A 1 289 ? -11.246 19.523 20.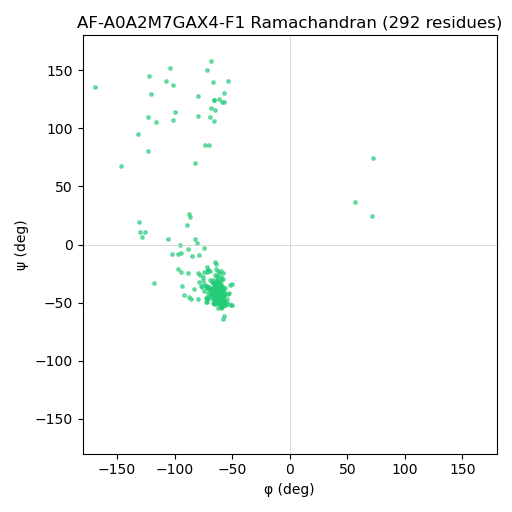797 1.00 50.56 289 GLY A N 1
ATOM 2439 C CA . GLY A 1 28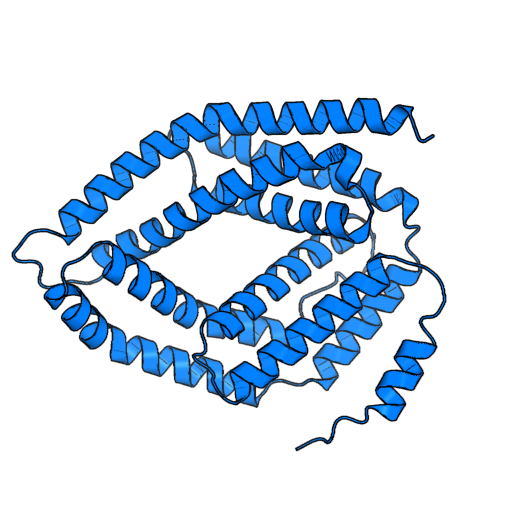9 ? -12.386 18.628 20.569 1.00 50.56 289 GLY A CA 1
ATOM 2440 C C . GLY A 1 289 ? -12.731 17.729 21.765 1.00 50.56 289 GLY A C 1
ATOM 2441 O O . GLY A 1 289 ? -13.891 17.357 21.943 1.00 50.56 289 GLY A O 1
ATOM 2442 N N . ALA A 1 290 ? -11.754 17.388 22.614 1.00 45.12 290 ALA A N 1
ATOM 2443 C CA . ALA A 1 290 ? -11.987 16.565 23.804 1.00 45.12 290 ALA A CA 1
ATOM 2444 C C . ALA A 1 290 ? -12.701 17.327 24.934 1.00 45.12 290 ALA A C 1
ATOM 2446 O O . ALA A 1 290 ? -13.368 16.692 25.749 1.00 45.12 290 ALA A O 1
ATOM 2447 N N . TYR A 1 291 ? -12.611 18.661 24.972 1.00 39.09 291 TYR A N 1
ATOM 2448 C CA . TYR A 1 291 ? -13.254 19.489 26.005 1.00 39.09 291 TYR A CA 1
ATOM 2449 C C . TYR A 1 291 ? -14.636 20.040 25.622 1.00 39.09 291 TYR A C 1
ATOM 2451 O O . TYR A 1 291 ? -15.318 20.600 26.476 1.00 39.09 291 TYR A O 1
ATOM 2459 N N . SER A 1 292 ? -15.083 19.875 24.375 1.00 35.59 292 SER A N 1
ATOM 2460 C CA . SER A 1 292 ? -16.361 20.424 23.883 1.00 35.59 292 SER A CA 1
ATOM 2461 C C . SER A 1 292 ? -17.499 19.395 23.775 1.00 35.59 292 SER A C 1
ATOM 2463 O O . SER A 1 292 ? -18.654 19.774 23.569 1.00 35.59 292 SER A O 1
ATOM 2465 N N . HIS A 1 293 ? -17.209 18.100 23.958 1.00 37.16 293 HIS A N 1
ATOM 2466 C CA . HIS A 1 293 ? -18.188 17.006 23.837 1.00 37.16 293 HIS A CA 1
ATOM 2467 C C . HIS A 1 293 ? -18.201 16.009 25.016 1.00 37.16 293 HIS A C 1
ATOM 2469 O O . HIS A 1 293 ? -18.711 14.894 24.864 1.00 37.16 293 HIS A O 1
ATOM 2475 N N . VAL A 1 294 ? -17.668 16.400 26.180 1.00 32.84 294 VAL A N 1
ATOM 2476 C CA . VAL A 1 294 ? -17.868 15.697 27.466 1.00 32.84 294 VAL A CA 1
ATOM 2477 C C . VAL A 1 294 ? -19.022 16.328 28.229 1.00 32.84 294 VAL A C 1
ATOM 2479 O O . VAL A 1 294 ? -19.051 17.574 28.312 1.00 32.84 294 VAL A O 1
#

Foldseek 3Di:
DPDPPVPVVVVVVVVVPDDFLVLVVLVVLLVLLVVLLVVCLVVVLPQVSLVSNLVSVLLVVLVQVLCVQPDVDPDGQDDQPLSVQLNVLSPQSNLLVLLLVVCVVQHDPVLSVLSCVVCVVVNVVSSVSNNVSSVVHDSVSVVVSSVVVSVSCVPDDLVCSVVSLLVVLLVLLVQLLVQLPDPDRPLVSNLVSLSSSLSSVVCCCVRVVCCVLCVVLSVLSVVLNVLSVNLVSLVSNLVVCVVDDDDDPPCSSVVSNVVSVVVSVVSSVVCNVSSVVSSVSSVVSCVVVVVPPD

Mean predicted aligned error: 7.6 Å